Protein AF-A0A1Z8YBT6-F1 (afdb_monomer_lite)

Secondary structure (DSSP, 8-state):
-----------------EE-SS-EEEEEES---EEEEEEEEEEGGGTSEEEEEEEEEEEEEEEEEEEEEESEEEEEEEEEEEE-EEEEEEEEE-STT-EEEEEEEEEEEEEEEE-S-EEEE--SEEEEEEEEEEEEEEEEEEEEETTTEEEEEEEEEEEEEEEEEEEEE-SSSEEEEEEEEEPPEEEEPPGGGSPTT--EEEEEEE---TT-EEEEE---TT-SSSSSS-SHHHHHHHHHTTTS-STT-SS-SSS-SHHHHHHHHHT---

Foldseek 3Di:
DDDDDDPPPPPPPPLAFQAFPDKWKWWKPDWFDWKKKKKWWWFPPQPTWIWIWIWTFTFPTWIWIWHGDGQKIKTPKTKTKTAWTKTKTWTWHDDPVIDTKIKIKHFGIKMKMQPDIDMWGHTQKDKTKDAFTKIKIKTWIWMDIPVPHTDIDIDIDIGTWMWIFIWHDPVLQKIKTAQIATGKGKDKDDPVPDDPRIDTMIMIIHDRCRPMMIMTGSPQQLCPVRPSFLEPVSVVVLVVQAQAADPLPSVPPGGRYDVSVVRSVVRHDD

pLDDT: mean 84.32, std 14.89, range [32.62, 98.06]

Structure (mmCIF, N/CA/C/O backbone):
data_AF-A0A1Z8YBT6-F1
#
_entry.id   AF-A0A1Z8YBT6-F1
#
loop_
_atom_site.group_PDB
_atom_site.id
_atom_site.type_symbol
_atom_site.label_atom_id
_atom_site.label_alt_id
_atom_site.label_comp_id
_atom_site.label_asym_id
_atom_site.label_entity_id
_atom_site.label_seq_id
_atom_site.pdbx_PDB_ins_code
_atom_site.Cartn_x
_atom_site.Cartn_y
_atom_site.Cartn_z
_atom_site.occupancy
_atom_site.B_iso_or_equiv
_atom_site.auth_seq_id
_atom_site.auth_comp_id
_atom_site.auth_asym_id
_atom_site.auth_atom_id
_atom_site.pdbx_PDB_model_num
ATOM 1 N N . MET A 1 1 ? 40.565 49.599 -18.915 1.00 40.44 1 MET A N 1
ATOM 2 C CA . MET A 1 1 ? 39.404 48.762 -19.287 1.00 40.44 1 MET A CA 1
ATOM 3 C C . MET A 1 1 ? 39.923 47.557 -20.049 1.00 40.44 1 MET A C 1
ATOM 5 O O . MET A 1 1 ? 40.251 47.693 -21.217 1.00 40.44 1 MET A O 1
ATOM 9 N N . ILE A 1 2 ? 40.079 46.415 -19.382 1.00 38.06 2 ILE A N 1
ATOM 10 C CA . ILE A 1 2 ? 40.310 45.125 -20.042 1.00 38.06 2 ILE A CA 1
ATOM 11 C C . ILE A 1 2 ? 39.166 44.228 -19.575 1.00 38.06 2 ILE A C 1
ATOM 13 O O . ILE A 1 2 ? 38.931 44.083 -18.379 1.00 38.06 2 ILE A O 1
ATOM 17 N N . SER A 1 3 ? 38.393 43.769 -20.553 1.00 41.62 3 SER A N 1
ATOM 18 C CA . SER A 1 3 ? 37.156 43.007 -20.422 1.00 41.62 3 SER A CA 1
ATOM 19 C C . SER A 1 3 ? 37.445 41.605 -19.880 1.00 41.62 3 SER A C 1
ATOM 21 O O . SER A 1 3 ? 38.206 40.852 -20.482 1.00 41.62 3 SER A O 1
ATOM 23 N N . GLY A 1 4 ? 36.844 41.263 -18.738 1.00 38.25 4 GLY A N 1
ATOM 24 C CA . GLY A 1 4 ? 36.809 39.899 -18.221 1.00 38.25 4 GLY A CA 1
ATOM 25 C C . GLY A 1 4 ? 35.677 39.125 -18.888 1.00 38.25 4 GLY A C 1
ATOM 26 O O . GLY A 1 4 ? 34.506 39.427 -18.670 1.00 38.25 4 GLY A O 1
ATOM 27 N N . ARG A 1 5 ? 36.021 38.130 -19.708 1.00 42.34 5 ARG A N 1
ATOM 28 C CA . ARG A 1 5 ? 35.077 37.109 -20.174 1.00 42.34 5 ARG A CA 1
ATOM 29 C C . ARG A 1 5 ? 34.843 36.120 -19.031 1.00 42.34 5 ARG A C 1
ATOM 31 O O . ARG A 1 5 ? 35.715 35.308 -18.743 1.00 42.34 5 ARG A O 1
ATOM 38 N N . PHE A 1 6 ? 33.678 36.193 -18.394 1.00 40.69 6 PHE A N 1
ATOM 39 C CA . PHE A 1 6 ? 33.174 35.112 -17.549 1.00 40.69 6 PHE A CA 1
ATOM 40 C C . PHE A 1 6 ? 32.748 33.957 -18.460 1.00 40.69 6 PHE A C 1
ATOM 42 O O . PHE A 1 6 ? 31.793 34.076 -19.226 1.00 40.69 6 PHE A O 1
ATOM 49 N N . LEU A 1 7 ? 33.497 32.858 -18.411 1.00 34.97 7 LEU A N 1
ATOM 50 C CA . LEU A 1 7 ? 33.096 31.589 -18.999 1.00 34.97 7 LEU A CA 1
ATOM 51 C C . LEU A 1 7 ? 32.067 30.969 -18.045 1.00 34.97 7 LEU A C 1
ATOM 53 O O . LEU A 1 7 ? 32.427 30.456 -16.989 1.00 34.97 7 LEU A O 1
ATOM 57 N N . LEU A 1 8 ? 30.783 31.088 -18.381 1.00 33.97 8 LEU A N 1
ATOM 58 C CA . LEU A 1 8 ? 29.714 30.386 -17.681 1.00 33.97 8 LEU A CA 1
ATOM 59 C C . LEU A 1 8 ? 29.820 28.905 -18.069 1.00 33.97 8 LEU A C 1
ATOM 61 O O . LEU A 1 8 ? 29.389 28.509 -19.150 1.00 33.97 8 LEU A O 1
ATOM 65 N N . VAL A 1 9 ? 30.460 28.097 -17.226 1.00 38.69 9 VAL A N 1
ATOM 66 C CA . VAL A 1 9 ? 30.391 26.637 -17.340 1.00 38.69 9 VAL A CA 1
ATOM 67 C C . VAL A 1 9 ? 28.987 26.250 -16.889 1.00 38.69 9 VAL A C 1
ATOM 69 O O . VAL A 1 9 ? 28.710 26.183 -15.694 1.00 38.69 9 VAL A O 1
ATOM 72 N N . ALA A 1 10 ? 28.076 26.080 -17.845 1.00 35.81 10 ALA A N 1
ATOM 73 C CA . ALA A 1 10 ? 26.794 25.451 -17.584 1.00 35.81 10 ALA A CA 1
ATOM 74 C C . ALA A 1 10 ? 27.075 23.994 -17.196 1.00 35.81 10 ALA A C 1
ATOM 76 O O . ALA A 1 10 ? 27.432 23.177 -18.043 1.00 35.81 10 ALA A O 1
ATOM 77 N N . PHE A 1 11 ? 26.971 23.687 -15.903 1.00 32.62 11 PHE A N 1
ATOM 78 C CA . PHE A 1 11 ? 26.817 22.314 -15.444 1.00 32.62 11 PHE A CA 1
ATOM 79 C C . PHE A 1 11 ? 25.467 21.835 -15.982 1.00 32.62 11 PHE A C 1
ATOM 81 O O . PHE A 1 11 ? 24.415 22.181 -15.448 1.00 32.62 11 PHE A O 1
ATOM 88 N N . LEU A 1 12 ? 25.492 21.091 -17.087 1.00 35.44 12 LEU A N 1
ATOM 89 C CA . LEU A 1 12 ? 24.387 20.218 -17.450 1.00 35.44 12 LEU A CA 1
ATOM 90 C C . LEU A 1 12 ? 24.373 19.125 -16.381 1.00 35.44 12 LEU A C 1
ATOM 92 O O . LEU A 1 12 ? 25.111 18.149 -16.482 1.00 35.44 12 LEU A O 1
ATOM 96 N N . ALA A 1 13 ? 23.602 19.324 -15.312 1.00 34.62 13 ALA A N 1
ATOM 97 C CA . ALA A 1 13 ? 23.148 18.193 -14.526 1.00 34.62 13 ALA A CA 1
ATOM 98 C C . ALA A 1 13 ? 22.303 17.363 -15.493 1.00 34.62 13 ALA A C 1
ATOM 100 O O . ALA A 1 13 ? 21.212 17.783 -15.875 1.00 34.62 13 ALA A O 1
ATOM 101 N N . SER A 1 14 ? 22.845 16.249 -15.983 1.00 38.41 14 SER A N 1
ATOM 102 C CA . SER A 1 14 ? 22.015 15.239 -16.617 1.00 38.41 14 SER A CA 1
ATOM 103 C C . SER A 1 14 ? 21.032 14.794 -15.544 1.00 38.41 14 SER A C 1
ATOM 105 O O . SER A 1 14 ? 21.415 14.092 -14.609 1.00 38.41 14 SER A O 1
ATOM 107 N N . THR A 1 15 ? 19.790 15.267 -15.609 1.00 42.38 15 THR A N 1
ATOM 108 C CA . THR A 1 15 ? 18.706 14.637 -14.866 1.00 42.38 15 THR A CA 1
ATOM 109 C C . THR A 1 15 ? 18.602 13.245 -15.459 1.00 42.38 15 THR A C 1
ATOM 111 O O . THR A 1 15 ? 18.095 13.098 -16.570 1.00 42.38 15 THR A O 1
ATOM 114 N N . ALA A 1 16 ? 19.200 12.258 -14.794 1.00 52.06 16 ALA A N 1
ATOM 115 C CA . ALA A 1 16 ? 19.029 10.869 -15.170 1.00 52.06 16 ALA A CA 1
ATOM 116 C C . ALA A 1 16 ? 17.517 10.608 -15.188 1.00 52.06 16 ALA A C 1
ATOM 118 O O . ALA A 1 16 ? 16.820 10.832 -14.192 1.00 52.06 16 ALA A O 1
ATOM 119 N N . SER A 1 17 ? 17.011 10.308 -16.379 1.00 53.78 17 SER A N 1
ATOM 120 C CA . SER A 1 17 ? 15.614 9.994 -16.621 1.00 53.78 17 SER A CA 1
ATOM 121 C C . SER A 1 17 ? 15.413 8.510 -16.368 1.00 53.78 17 SER A C 1
ATOM 123 O O . SER A 1 17 ? 16.192 7.718 -16.893 1.00 53.78 17 SER A O 1
ATOM 125 N N . ILE A 1 18 ? 14.369 8.146 -15.634 1.00 56.59 18 ILE A N 1
ATOM 126 C CA . ILE A 1 18 ? 13.983 6.747 -15.465 1.00 56.59 18 ILE A CA 1
ATOM 127 C C . ILE A 1 18 ? 13.018 6.418 -16.596 1.00 56.59 18 ILE A C 1
ATOM 129 O O . ILE A 1 18 ? 11.860 6.830 -16.557 1.00 56.59 18 ILE A O 1
ATOM 133 N N . ALA A 1 19 ? 13.492 5.743 -17.634 1.00 56.75 19 ALA A N 1
ATOM 134 C CA . ALA A 1 19 ? 12.633 5.255 -18.703 1.00 56.75 19 ALA A CA 1
ATOM 135 C C . ALA A 1 19 ? 12.521 3.734 -18.573 1.00 56.75 19 ALA A C 1
ATOM 137 O O . ALA A 1 19 ? 13.493 3.032 -18.831 1.00 56.75 19 ALA A O 1
ATOM 138 N N . GLY A 1 20 ? 11.351 3.256 -18.150 1.00 58.41 20 GLY A N 1
ATOM 139 C CA . GLY A 1 20 ? 10.937 1.862 -18.294 1.00 58.41 20 GLY A CA 1
ATOM 140 C C . GLY A 1 20 ? 9.796 1.824 -19.305 1.00 58.41 20 GLY A C 1
ATOM 141 O O . GLY A 1 20 ? 8.960 2.723 -19.311 1.00 58.41 20 GLY A O 1
ATOM 142 N N . ALA A 1 21 ? 9.781 0.845 -20.207 1.00 53.16 21 ALA A N 1
ATOM 143 C CA . ALA A 1 21 ? 8.683 0.701 -21.167 1.00 53.16 21 ALA A CA 1
ATOM 144 C C . ALA A 1 21 ? 7.450 0.004 -20.557 1.00 53.16 21 ALA A C 1
ATOM 146 O O . ALA A 1 21 ? 6.421 -0.088 -21.221 1.00 53.16 21 ALA A O 1
ATOM 147 N N . GLU A 1 22 ? 7.557 -0.485 -19.315 1.00 72.12 22 GLU A N 1
ATOM 148 C CA . GLU A 1 22 ? 6.569 -1.345 -18.665 1.00 72.12 22 GLU A CA 1
ATOM 149 C C . GLU A 1 22 ? 6.383 -1.023 -17.173 1.00 72.12 22 GLU A C 1
ATOM 151 O O . GLU A 1 22 ? 7.142 -0.260 -16.564 1.00 72.12 22 GLU A O 1
ATOM 156 N N . ASP A 1 23 ? 5.348 -1.636 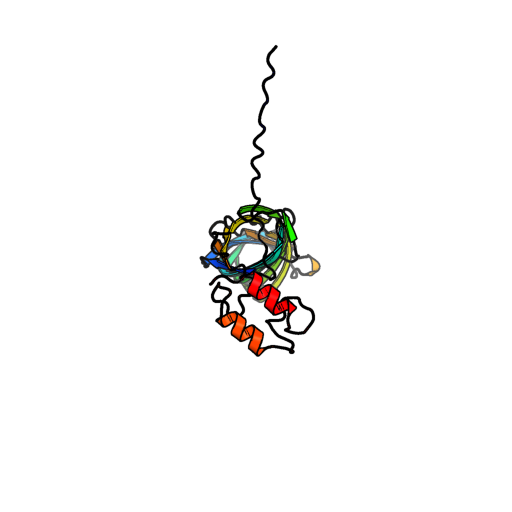-16.595 1.00 85.25 23 ASP A N 1
ATOM 157 C CA . ASP A 1 23 ? 5.047 -1.589 -15.169 1.00 85.25 23 ASP A CA 1
ATOM 158 C C . ASP A 1 23 ? 6.121 -2.313 -14.359 1.00 85.25 23 ASP A C 1
ATOM 160 O O . ASP A 1 23 ? 6.393 -3.498 -14.545 1.00 85.25 23 ASP A O 1
ATOM 164 N N . VAL A 1 24 ? 6.688 -1.601 -13.393 1.00 87.69 24 VAL A N 1
ATOM 165 C CA . VAL A 1 24 ? 7.653 -2.131 -12.440 1.00 87.69 24 VAL A CA 1
ATOM 166 C C . VAL A 1 24 ? 6.920 -2.512 -11.168 1.00 87.69 24 VAL A C 1
ATOM 168 O O . VAL A 1 24 ? 6.400 -1.658 -10.444 1.00 87.69 24 VAL A O 1
ATOM 171 N N . ASN A 1 25 ? 6.907 -3.810 -10.885 1.00 89.81 25 ASN A N 1
ATOM 172 C CA . ASN A 1 25 ? 6.367 -4.349 -9.649 1.00 89.81 25 ASN A CA 1
ATOM 173 C C . ASN A 1 25 ? 7.443 -4.347 -8.556 1.00 89.81 25 ASN A C 1
ATOM 175 O O . ASN A 1 25 ? 8.368 -5.162 -8.588 1.00 89.81 25 ASN A O 1
ATOM 179 N N . LEU A 1 26 ? 7.316 -3.446 -7.588 1.00 91.25 26 LEU A N 1
ATOM 180 C CA . LEU A 1 26 ? 8.240 -3.311 -6.472 1.00 91.25 26 LEU A CA 1
ATOM 181 C C . LEU A 1 26 ? 7.722 -4.098 -5.264 1.00 91.25 26 LEU A C 1
ATOM 183 O O . LEU A 1 26 ? 6.627 -3.846 -4.754 1.00 91.25 26 LEU A O 1
ATOM 187 N N . VAL A 1 27 ? 8.536 -5.025 -4.769 1.00 89.19 27 VAL A N 1
ATOM 188 C CA . VAL A 1 27 ? 8.182 -5.883 -3.635 1.00 89.19 27 VAL A CA 1
ATOM 189 C C . VAL A 1 27 ? 8.765 -5.310 -2.352 1.00 89.19 27 VAL A C 1
ATOM 191 O O . VAL A 1 27 ? 9.933 -4.926 -2.304 1.00 89.19 27 VAL A O 1
ATOM 194 N N . ALA A 1 28 ? 7.950 -5.265 -1.302 1.00 91.50 28 ALA A N 1
ATOM 195 C CA . ALA A 1 28 ? 8.338 -4.680 -0.029 1.00 91.50 28 ALA A CA 1
ATOM 196 C C . ALA A 1 28 ? 9.187 -5.640 0.821 1.00 91.50 28 ALA A C 1
ATOM 198 O O . ALA A 1 28 ? 8.827 -6.802 1.032 1.00 91.50 28 ALA A O 1
ATOM 199 N N . THR A 1 29 ? 10.281 -5.134 1.387 1.00 90.50 29 THR A N 1
ATOM 200 C CA . THR A 1 29 ? 11.082 -5.811 2.409 1.00 90.50 29 THR A CA 1
ATOM 201 C C . THR A 1 29 ? 11.554 -4.814 3.484 1.00 90.50 29 THR A C 1
ATOM 203 O O . THR A 1 29 ? 11.867 -3.670 3.163 1.00 90.50 29 THR A O 1
ATOM 206 N N . PRO A 1 30 ? 11.621 -5.207 4.771 1.00 88.75 30 PRO A N 1
ATOM 207 C CA . PRO A 1 30 ? 11.078 -6.438 5.343 1.00 88.75 30 PRO A CA 1
ATOM 208 C C . PRO A 1 30 ? 9.544 -6.389 5.465 1.00 88.75 30 PRO A C 1
ATOM 210 O O . PRO A 1 30 ? 8.961 -5.333 5.658 1.00 88.75 30 PRO A O 1
ATOM 213 N N . ILE A 1 31 ? 8.886 -7.548 5.435 1.00 83.00 31 ILE A N 1
ATOM 214 C CA . ILE A 1 31 ? 7.490 -7.679 5.894 1.00 83.00 31 ILE A CA 1
ATOM 215 C C . ILE A 1 31 ? 7.442 -7.856 7.428 1.00 83.00 31 ILE A C 1
ATOM 217 O O . ILE A 1 31 ? 8.481 -8.026 8.066 1.00 83.00 31 ILE A O 1
ATOM 221 N N . SER A 1 32 ? 6.248 -7.883 8.030 1.00 87.31 32 SER A N 1
ATOM 222 C CA . SER A 1 32 ? 5.996 -7.917 9.492 1.00 87.31 32 SER A CA 1
ATOM 223 C C . SER A 1 32 ? 6.198 -6.588 10.229 1.00 87.31 32 SER A C 1
ATOM 225 O O . SER A 1 32 ? 6.578 -6.567 11.401 1.00 87.31 32 SER A O 1
ATOM 227 N N . ILE A 1 33 ? 5.927 -5.473 9.556 1.00 90.00 33 ILE A N 1
ATOM 228 C CA . ILE A 1 33 ? 5.910 -4.146 10.180 1.00 90.00 33 ILE A CA 1
ATOM 229 C C . ILE A 1 33 ? 4.551 -3.925 10.855 1.00 90.00 33 ILE A C 1
ATOM 231 O O . ILE A 1 33 ? 3.531 -4.300 10.274 1.00 90.00 33 ILE A O 1
ATOM 235 N N . PRO A 1 34 ? 4.507 -3.364 12.076 1.00 91.25 34 PRO A N 1
ATOM 236 C CA . PRO A 1 34 ? 3.250 -3.049 12.736 1.00 91.25 34 PRO A CA 1
ATOM 237 C C . PRO A 1 34 ? 2.571 -1.840 12.082 1.00 91.25 34 PRO A C 1
ATOM 239 O O . PRO A 1 34 ? 3.168 -0.775 11.960 1.00 91.25 34 PRO A O 1
ATOM 242 N N . VAL A 1 35 ? 1.303 -2.007 11.727 1.00 91.69 35 VAL A N 1
ATOM 243 C CA . VAL A 1 35 ? 0.364 -0.947 11.353 1.00 91.69 35 VAL A CA 1
ATOM 244 C C . VAL A 1 35 ? -0.587 -0.774 12.523 1.00 91.69 35 VAL A C 1
ATOM 246 O O . VAL A 1 35 ? -1.287 -1.719 12.896 1.00 91.69 35 VAL A O 1
ATOM 249 N N . ALA A 1 36 ? -0.572 0.396 13.151 1.00 92.38 36 ALA A N 1
ATOM 25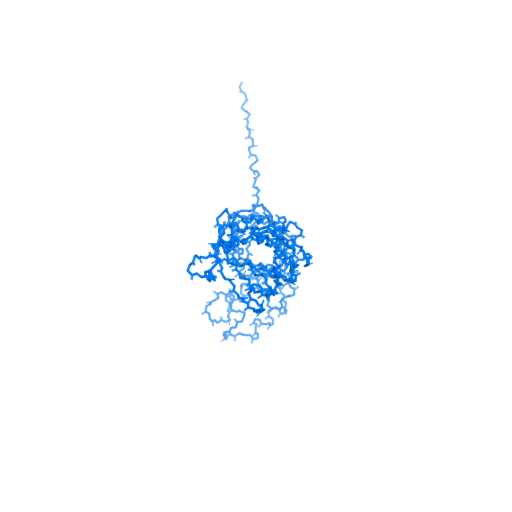0 C CA . ALA A 1 36 ? -1.455 0.673 14.268 1.00 92.38 36 ALA A CA 1
ATOM 251 C C . ALA A 1 36 ? -2.876 0.922 13.752 1.00 92.38 36 ALA A C 1
ATOM 253 O O . ALA A 1 36 ? -3.098 1.636 12.778 1.00 92.38 36 ALA A O 1
ATOM 254 N N . THR A 1 37 ? -3.849 0.299 14.399 1.00 90.88 37 THR A N 1
ATOM 255 C CA . THR A 1 37 ? -5.268 0.427 14.090 1.00 90.88 37 THR A CA 1
ATOM 256 C C . THR A 1 37 ? -5.996 0.734 15.383 1.00 90.88 37 THR A C 1
ATOM 258 O O . THR A 1 37 ? -6.023 -0.089 16.301 1.00 90.88 37 THR A O 1
ATOM 261 N N . GLU A 1 38 ? -6.556 1.931 15.464 1.00 92.62 38 GLU A N 1
ATOM 262 C CA . GLU A 1 38 ? -7.440 2.347 16.545 1.00 92.62 38 GLU A CA 1
ATOM 263 C C . GLU A 1 38 ? -8.887 2.214 16.079 1.00 92.62 38 GLU A C 1
ATOM 265 O O . GLU A 1 38 ? -9.224 2.555 14.945 1.00 92.62 38 GLU A O 1
ATOM 270 N N . MET A 1 39 ? -9.751 1.718 16.959 1.00 91.00 39 MET A N 1
ATOM 271 C CA . MET A 1 39 ? -11.190 1.691 16.732 1.00 91.00 39 MET A CA 1
ATOM 272 C C . MET A 1 39 ? -11.886 2.386 17.891 1.00 91.00 39 MET A C 1
ATOM 274 O O . MET A 1 39 ? -11.742 1.978 19.040 1.00 91.00 39 MET A O 1
ATOM 278 N N . THR A 1 40 ? -12.695 3.389 17.569 1.00 90.62 40 THR A N 1
ATOM 279 C CA . THR A 1 40 ? -13.586 4.070 18.505 1.00 90.62 40 THR A CA 1
ATOM 280 C C . THR A 1 40 ? -15.037 3.738 18.174 1.00 90.62 40 THR A C 1
ATOM 282 O O . THR A 1 40 ? -15.476 3.823 17.027 1.00 90.62 40 THR A O 1
ATOM 285 N N . LEU A 1 41 ? -15.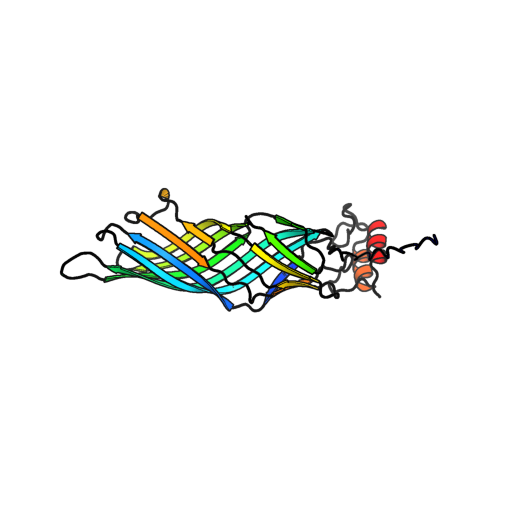809 3.371 19.194 1.00 88.75 41 LEU A N 1
ATOM 286 C CA . LEU A 1 41 ? -17.212 2.992 19.076 1.00 88.75 41 LEU A CA 1
ATOM 287 C C . LEU A 1 41 ? -18.066 3.763 20.088 1.00 88.75 41 LEU A C 1
ATOM 289 O O . LEU A 1 41 ? -17.833 3.681 21.295 1.00 88.75 41 LEU A O 1
ATOM 293 N N . ASP A 1 42 ? -19.082 4.479 19.601 1.00 87.50 42 ASP A N 1
ATOM 294 C CA . ASP A 1 42 ? -20.088 5.143 20.439 1.00 87.50 42 ASP A CA 1
ATOM 295 C C . ASP A 1 42 ? -21.406 4.360 20.457 1.00 87.50 42 ASP A C 1
ATOM 297 O O . ASP A 1 42 ? -22.054 4.157 19.423 1.00 87.50 42 ASP A O 1
ATOM 301 N N . VAL A 1 43 ? -21.829 3.945 21.653 1.00 80.94 43 VAL A N 1
ATOM 302 C CA . VAL A 1 43 ? -23.053 3.164 21.867 1.00 80.94 43 VAL A CA 1
ATOM 303 C C . VAL A 1 43 ? -23.900 3.843 22.953 1.00 80.94 43 VAL A C 1
ATOM 305 O O . VAL A 1 43 ? -23.648 3.690 24.151 1.00 80.94 43 VAL A O 1
ATOM 308 N N . PRO A 1 44 ? -24.951 4.599 22.595 1.00 72.44 44 PRO A N 1
ATOM 309 C CA . PRO A 1 44 ? -25.720 5.386 23.561 1.00 72.44 44 PRO A CA 1
ATOM 310 C C . PRO A 1 44 ? -26.620 4.549 24.475 1.00 72.44 44 PRO A C 1
ATOM 312 O O . PRO A 1 44 ? -27.095 5.068 25.489 1.00 72.44 44 PRO A O 1
ATOM 315 N N . ILE A 1 45 ? -26.866 3.274 24.148 1.00 67.06 45 ILE A N 1
ATOM 316 C CA . ILE A 1 45 ? -27.828 2.413 24.860 1.00 67.06 45 ILE A CA 1
ATOM 317 C C . ILE A 1 45 ? -27.475 2.190 26.343 1.00 67.06 45 ILE A C 1
ATOM 319 O O . ILE A 1 45 ? -28.346 1.791 27.114 1.00 67.06 45 ILE A O 1
ATOM 323 N N . PHE A 1 46 ? -26.246 2.518 26.761 1.00 61.97 46 PHE A N 1
ATOM 324 C CA . PHE A 1 46 ? -25.758 2.399 28.141 1.00 61.97 46 PHE A CA 1
ATOM 325 C C . PHE A 1 46 ? -25.567 3.731 28.885 1.00 61.97 46 PHE A C 1
ATOM 327 O O . PHE A 1 46 ? -24.978 3.754 29.968 1.00 61.97 46 PHE A O 1
ATOM 334 N N . GLY A 1 47 ? -26.096 4.833 28.341 1.00 58.47 47 GLY A N 1
ATOM 335 C CA . GLY A 1 47 ? -25.948 6.173 28.917 1.00 58.47 47 GLY A CA 1
ATOM 336 C C . GLY A 1 47 ? -24.705 6.903 28.408 1.00 58.47 47 GLY A C 1
ATOM 337 O O . GLY A 1 47 ? -23.879 7.311 29.217 1.00 58.47 47 GLY A O 1
ATOM 338 N N . SER A 1 48 ? -24.610 7.054 27.077 1.00 59.66 48 SER A N 1
ATOM 339 C CA . SER A 1 48 ? -23.460 7.605 26.329 1.00 59.66 48 SER A CA 1
ATOM 340 C C . SER A 1 48 ? -22.135 6.949 26.723 1.00 59.66 48 SER A C 1
ATOM 342 O O . SER A 1 48 ? -21.350 7.529 27.474 1.00 59.66 48 SER A O 1
ATOM 344 N N . SER A 1 49 ? -21.907 5.724 26.248 1.00 75.50 49 SER A N 1
ATOM 345 C CA . SER A 1 49 ? -20.634 5.028 26.427 1.00 75.50 49 SER A CA 1
ATOM 346 C C . SER A 1 49 ? -19.871 5.005 25.107 1.00 75.50 49 SER A C 1
ATOM 348 O O . SER A 1 49 ? -20.267 4.301 24.177 1.00 75.50 49 SER A O 1
ATOM 350 N N . THR A 1 50 ? -18.777 5.757 25.059 1.00 87.00 50 THR A N 1
ATOM 351 C CA . THR A 1 50 ? -17.761 5.672 24.009 1.00 87.00 50 THR A CA 1
ATOM 352 C C . THR A 1 50 ? -16.620 4.797 24.517 1.00 87.00 50 THR A C 1
ATOM 354 O O . THR A 1 50 ? -16.144 5.013 25.634 1.00 87.00 50 THR A O 1
ATOM 357 N N . ALA A 1 51 ? -16.195 3.824 23.716 1.00 88.81 51 ALA A N 1
ATOM 358 C CA . ALA A 1 51 ? -15.021 2.996 23.976 1.00 88.81 51 ALA A CA 1
ATOM 359 C C . ALA A 1 51 ? -14.028 3.155 22.822 1.00 88.81 51 ALA A C 1
ATOM 361 O O . ALA A 1 51 ? -14.444 3.233 21.668 1.00 88.81 51 ALA A O 1
ATOM 362 N N . SER A 1 52 ? -12.737 3.201 23.140 1.00 92.06 52 SER A N 1
ATOM 363 C CA . SER A 1 52 ? -11.651 3.156 22.161 1.00 92.06 52 SER A CA 1
ATOM 364 C C . SER A 1 52 ? -10.581 2.187 22.645 1.00 92.06 52 SER A C 1
ATOM 366 O O . SER A 1 52 ? -10.319 2.117 23.850 1.00 92.06 52 SER A O 1
ATOM 368 N N . ASP A 1 53 ? -9.990 1.452 21.712 1.00 94.06 53 ASP A N 1
ATOM 369 C CA . ASP A 1 53 ? -8.784 0.660 21.921 1.00 94.06 53 ASP A CA 1
ATOM 370 C C . ASP A 1 53 ? -7.960 0.616 20.624 1.00 94.06 53 ASP A C 1
ATOM 372 O O . ASP A 1 53 ? -8.477 0.841 19.523 1.00 94.06 53 ASP A O 1
ATOM 376 N N . GLN A 1 54 ? -6.666 0.332 20.762 1.00 94.00 54 GLN A N 1
ATOM 377 C CA . GLN A 1 54 ? -5.709 0.292 19.663 1.00 94.00 54 GLN A CA 1
ATOM 378 C C . GLN A 1 54 ? -4.913 -1.010 19.689 1.00 94.00 54 GLN A C 1
ATOM 380 O O . GLN A 1 54 ? -4.399 -1.440 20.721 1.00 94.00 54 GLN A O 1
ATOM 385 N N . ALA A 1 55 ? -4.734 -1.598 18.511 1.00 94.00 55 ALA A N 1
ATOM 386 C CA . ALA A 1 55 ? -3.876 -2.755 18.309 1.00 94.00 55 ALA A CA 1
ATOM 387 C C . ALA A 1 55 ? -3.024 -2.579 17.054 1.00 94.00 55 ALA A C 1
ATOM 389 O O . ALA A 1 55 ? -3.322 -1.750 16.201 1.00 94.00 55 ALA A O 1
ATOM 390 N N . SER A 1 56 ? -1.960 -3.368 16.920 1.00 92.56 56 SER A N 1
ATOM 391 C CA . SER A 1 56 ? -1.145 -3.368 15.704 1.00 92.56 56 SER A CA 1
ATOM 392 C C . SER A 1 56 ? -1.397 -4.625 14.886 1.00 92.56 56 SER A C 1
ATOM 394 O O . SER A 1 56 ? -1.199 -5.733 15.385 1.00 92.56 56 SER A O 1
ATOM 396 N N . ALA A 1 57 ? -1.800 -4.446 13.631 1.00 91.69 57 ALA A N 1
ATOM 397 C CA . ALA A 1 57 ? -1.792 -5.506 12.633 1.00 91.69 57 ALA A CA 1
ATOM 398 C C . ALA A 1 57 ? -0.382 -5.598 12.038 1.00 91.69 57 ALA A C 1
ATOM 400 O O . ALA A 1 57 ? 0.312 -4.591 11.917 1.00 91.69 57 ALA A O 1
ATOM 401 N N . LEU A 1 58 ? 0.079 -6.790 11.681 1.00 92.56 58 LEU A N 1
ATOM 402 C CA . LEU A 1 58 ? 1.392 -6.970 11.061 1.00 92.56 58 LEU A CA 1
ATOM 403 C C . LEU A 1 58 ? 1.234 -7.059 9.551 1.00 92.56 58 LEU A C 1
ATOM 405 O O . LEU A 1 58 ? 0.453 -7.884 9.080 1.00 92.56 58 LEU A O 1
ATOM 409 N N . VAL A 1 59 ? 2.002 -6.265 8.803 1.00 93.69 59 VAL A N 1
ATOM 410 C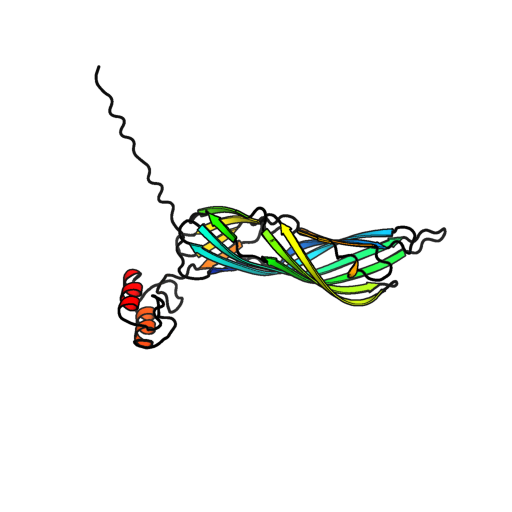 CA . VAL A 1 59 ? 2.044 -6.345 7.336 1.00 93.69 59 VAL A CA 1
ATOM 411 C C . VAL A 1 59 ? 2.463 -7.756 6.918 1.00 93.69 59 VAL A C 1
ATOM 413 O O . VAL A 1 59 ? 3.603 -8.162 7.158 1.00 93.69 59 VAL A O 1
ATOM 416 N N . SER A 1 60 ? 1.549 -8.501 6.301 1.00 93.56 60 SER A N 1
ATOM 417 C CA . SER A 1 60 ? 1.778 -9.850 5.777 1.00 93.56 60 SER A CA 1
ATOM 418 C C . SER A 1 60 ? 2.274 -9.807 4.331 1.00 93.56 60 SER A C 1
ATOM 420 O O . SER A 1 60 ? 3.123 -10.612 3.945 1.00 93.56 60 SER A O 1
ATOM 422 N N . SER A 1 61 ? 1.816 -8.822 3.557 1.00 92.38 61 SER A N 1
ATOM 423 C CA . SER A 1 61 ? 2.293 -8.543 2.203 1.00 92.38 61 SER A CA 1
ATOM 424 C C . SER A 1 61 ? 2.134 -7.069 1.863 1.00 92.38 61 SER A C 1
ATOM 426 O O . SER A 1 61 ? 1.177 -6.434 2.298 1.00 92.38 61 SER A O 1
ATOM 428 N N . SER A 1 62 ? 3.036 -6.541 1.043 1.00 93.62 62 SER A N 1
ATOM 429 C CA . SER A 1 62 ? 2.863 -5.226 0.441 1.00 93.62 62 SER A CA 1
ATOM 430 C C . SER A 1 62 ? 3.489 -5.186 -0.949 1.00 93.62 62 SER A C 1
ATOM 432 O O . SER A 1 62 ? 4.510 -5.841 -1.190 1.00 93.62 62 SER A O 1
ATOM 434 N N . ASN A 1 63 ? 2.865 -4.442 -1.854 1.00 90.75 63 ASN A N 1
ATOM 435 C CA . ASN A 1 63 ? 3.286 -4.299 -3.237 1.00 90.75 63 ASN A CA 1
ATOM 436 C C . ASN A 1 63 ? 3.099 -2.860 -3.718 1.00 90.75 63 ASN A C 1
ATOM 438 O O . ASN A 1 63 ? 2.162 -2.176 -3.309 1.00 90.75 63 ASN A O 1
ATOM 442 N N . PHE A 1 64 ? 3.976 -2.421 -4.613 1.00 93.00 64 PHE A N 1
ATOM 443 C CA . PHE A 1 64 ? 3.906 -1.100 -5.223 1.00 93.00 64 PHE A CA 1
ATOM 444 C C . PHE A 1 64 ? 4.119 -1.244 -6.729 1.00 93.00 64 PHE A C 1
ATOM 446 O O . PHE A 1 64 ? 5.147 -1.765 -7.152 1.00 93.00 64 PHE A O 1
ATOM 453 N N . VAL A 1 65 ? 3.174 -0.782 -7.547 1.00 93.00 65 VAL A N 1
ATOM 454 C CA . VAL A 1 65 ? 3.304 -0.811 -9.011 1.00 93.00 65 VAL A CA 1
ATOM 455 C C . VAL A 1 65 ? 3.502 0.599 -9.532 1.00 93.00 65 VAL A C 1
ATOM 457 O O . VAL A 1 65 ? 2.672 1.487 -9.300 1.00 93.00 65 VAL A O 1
ATOM 460 N N . ILE A 1 66 ? 4.599 0.801 -10.257 1.00 92.75 66 ILE A N 1
ATOM 461 C CA . ILE A 1 66 ? 4.936 2.091 -10.853 1.00 92.75 66 ILE A CA 1
ATOM 462 C C . ILE A 1 66 ? 5.302 1.961 -12.327 1.00 92.75 66 ILE A C 1
ATOM 464 O O . ILE A 1 66 ? 5.824 0.945 -12.759 1.00 92.75 66 ILE A O 1
ATOM 468 N N . GLU A 1 67 ? 5.092 3.026 -13.086 1.00 89.81 67 GLU A N 1
ATOM 469 C CA . GLU A 1 67 ? 5.465 3.146 -14.492 1.00 89.81 67 GLU A CA 1
ATOM 470 C C . GLU A 1 67 ? 6.361 4.388 -14.657 1.00 89.81 67 GLU A C 1
ATOM 472 O O . GLU A 1 67 ? 5.900 5.533 -14.519 1.00 89.81 67 GLU A O 1
ATOM 477 N N . PRO A 1 68 ? 7.670 4.197 -14.875 1.00 87.00 68 PRO A N 1
ATOM 478 C CA . PRO A 1 68 ? 8.609 5.298 -15.051 1.00 87.00 68 PRO A CA 1
ATOM 479 C C . PRO A 1 68 ? 8.531 5.926 -16.446 1.00 87.00 68 PRO A C 1
ATOM 481 O O . PRO A 1 68 ? 8.749 5.280 -17.462 1.00 87.00 68 PRO A O 1
ATOM 484 N N . ASN A 1 69 ? 8.291 7.234 -16.491 1.00 84.19 69 ASN A N 1
ATOM 485 C CA . ASN A 1 69 ? 7.995 8.019 -17.690 1.00 84.19 69 ASN A CA 1
ATOM 486 C C . ASN A 1 69 ? 9.051 9.120 -17.926 1.00 84.19 69 ASN A C 1
ATOM 488 O O . ASN A 1 69 ? 8.746 10.304 -18.105 1.00 84.19 69 ASN A O 1
ATOM 492 N N . GLY A 1 70 ? 10.330 8.756 -17.865 1.00 79.94 70 GLY A N 1
ATOM 493 C CA . GLY A 1 70 ? 11.465 9.653 -18.068 1.00 79.94 70 GLY A CA 1
ATOM 494 C C . GLY A 1 70 ? 11.701 10.598 -16.886 1.00 79.94 70 GLY A C 1
ATOM 495 O O . GLY A 1 70 ? 12.534 10.326 -16.027 1.00 79.94 70 GLY A O 1
ATOM 496 N N . SER A 1 71 ? 11.010 11.742 -16.854 1.00 83.62 71 SER A N 1
ATOM 497 C CA . SER A 1 71 ? 11.121 12.748 -15.774 1.00 83.62 71 SER A CA 1
ATOM 498 C C . SER A 1 71 ? 9.961 12.713 -14.775 1.00 83.62 71 SER A C 1
ATOM 500 O O . SER A 1 71 ? 9.778 13.642 -13.985 1.00 83.62 71 SER A O 1
ATOM 502 N N . SER A 1 72 ? 9.130 11.684 -14.862 1.00 88.56 72 SER A N 1
ATOM 503 C CA . SER A 1 72 ? 7.987 11.459 -13.988 1.00 88.56 72 SER A CA 1
ATOM 504 C C . SER A 1 72 ? 7.818 9.975 -13.736 1.00 88.56 72 SER A C 1
ATOM 506 O O . SER A 1 72 ? 8.284 9.162 -14.527 1.00 88.56 72 SER A O 1
ATOM 508 N N . VAL A 1 73 ? 7.114 9.634 -12.667 1.00 90.81 73 VAL A N 1
ATOM 509 C CA . VAL A 1 73 ? 6.708 8.263 -12.362 1.00 90.81 73 VAL A CA 1
ATOM 510 C C . VAL A 1 73 ? 5.210 8.255 -12.130 1.00 90.81 73 VAL A C 1
ATOM 512 O O . VAL A 1 73 ? 4.671 9.137 -11.454 1.00 90.81 73 VAL A O 1
ATOM 515 N N . THR A 1 74 ? 4.548 7.273 -12.722 1.00 92.88 74 THR A N 1
ATOM 516 C CA . THR A 1 74 ? 3.124 7.019 -12.556 1.00 92.88 74 THR A CA 1
ATOM 517 C C . THR A 1 74 ? 2.949 5.880 -11.563 1.00 92.88 74 THR A C 1
ATOM 519 O O . THR A 1 74 ? 3.331 4.753 -11.839 1.00 92.88 74 THR A O 1
ATOM 522 N N . PHE A 1 75 ? 2.389 6.164 -10.396 1.00 94.50 75 PHE A N 1
ATOM 523 C CA . PHE A 1 75 ? 2.000 5.167 -9.409 1.00 94.50 75 PHE A CA 1
ATOM 524 C C . PHE A 1 75 ? 0.641 4.606 -9.803 1.00 94.50 75 PHE A C 1
ATOM 526 O O . PHE A 1 75 ? -0.343 5.352 -9.858 1.00 94.50 75 PHE A O 1
ATOM 533 N N . LYS A 1 76 ? 0.609 3.315 -10.127 1.00 94.38 76 LYS A N 1
ATOM 534 C CA . LYS A 1 76 ? -0.596 2.613 -10.577 1.00 94.38 76 LYS A CA 1
ATOM 535 C C . LYS A 1 76 ? -1.289 1.876 -9.443 1.00 94.38 76 LYS A C 1
ATOM 537 O O . LYS A 1 76 ? -2.511 1.799 -9.457 1.00 94.38 76 LYS A O 1
ATOM 542 N N . ASP A 1 77 ? -0.515 1.376 -8.486 1.00 95.31 77 ASP A N 1
ATOM 543 C CA . ASP A 1 77 ? -1.027 0.648 -7.332 1.00 95.31 77 ASP A CA 1
ATOM 544 C C . ASP A 1 77 ? -0.065 0.769 -6.142 1.00 95.31 77 ASP A C 1
ATOM 546 O O . ASP A 1 77 ? 1.153 0.859 -6.315 1.00 95.31 77 ASP A O 1
ATOM 550 N N . HIS A 1 78 ? -0.623 0.756 -4.940 1.00 95.81 78 HIS A N 1
ATOM 551 C CA . HIS A 1 78 ? 0.087 0.576 -3.682 1.00 95.81 78 HIS A CA 1
ATOM 552 C C . HIS A 1 78 ? -0.851 -0.172 -2.744 1.00 95.81 78 HIS A C 1
ATOM 554 O O . HIS A 1 78 ? -1.844 0.385 -2.276 1.00 95.81 78 HIS A O 1
ATOM 560 N N . LEU A 1 79 ? -0.520 -1.434 -2.498 1.00 94.94 79 LEU A N 1
ATOM 561 C CA . LEU A 1 79 ? -1.338 -2.378 -1.757 1.00 94.94 79 LEU A CA 1
ATOM 562 C C . LEU A 1 79 ? -0.588 -2.819 -0.509 1.00 94.94 79 LEU A C 1
ATOM 564 O O . LEU A 1 79 ? 0.485 -3.408 -0.616 1.00 94.94 79 LEU A O 1
ATOM 568 N N . ILE A 1 80 ? -1.188 -2.618 0.657 1.00 94.31 80 ILE A N 1
ATOM 569 C CA . ILE A 1 80 ? -0.692 -3.109 1.943 1.00 94.31 80 ILE A CA 1
ATOM 570 C C . ILE A 1 80 ? -1.749 -4.028 2.533 1.00 94.31 80 ILE A C 1
ATOM 572 O O . ILE A 1 80 ? -2.901 -3.630 2.697 1.00 94.31 80 ILE A O 1
ATOM 576 N N . ILE A 1 81 ? -1.343 -5.237 2.907 1.00 94.69 81 ILE A N 1
ATOM 577 C CA . ILE A 1 81 ? -2.180 -6.176 3.649 1.00 94.69 81 ILE A CA 1
ATOM 578 C C . ILE A 1 81 ? -1.529 -6.410 5.004 1.00 94.69 81 ILE A C 1
ATOM 580 O O . ILE A 1 81 ? -0.371 -6.828 5.089 1.00 94.69 81 ILE A O 1
ATOM 584 N N . ALA A 1 82 ? -2.279 -6.137 6.065 1.00 94.75 82 ALA A N 1
ATOM 585 C CA . ALA A 1 82 ? -1.891 -6.388 7.439 1.00 94.75 82 ALA A CA 1
ATOM 586 C C . ALA A 1 82 ? -2.917 -7.281 8.141 1.00 94.75 82 ALA A C 1
ATOM 588 O O . ALA A 1 82 ? -4.109 -7.262 7.842 1.00 94.75 82 ALA A O 1
ATOM 589 N N . GLU A 1 83 ? -2.453 -8.097 9.079 1.00 94.88 83 GLU A N 1
ATOM 590 C CA . GLU A 1 83 ? -3.274 -9.130 9.708 1.00 94.88 83 GLU A CA 1
ATOM 591 C C . GLU A 1 83 ? -2.989 -9.242 11.207 1.00 94.88 83 GLU A C 1
ATOM 593 O O . GLU A 1 83 ? -1.966 -8.771 11.707 1.00 94.88 83 GLU A O 1
ATOM 598 N N . ASN A 1 84 ? -3.863 -9.964 11.910 1.00 90.44 84 ASN A N 1
ATOM 599 C CA . ASN A 1 84 ? -3.655 -10.417 13.287 1.00 90.44 84 ASN A CA 1
ATOM 600 C C . ASN A 1 84 ? -3.605 -9.292 14.338 1.00 90.44 84 ASN A C 1
ATOM 602 O O . ASN A 1 84 ? -2.787 -9.340 15.256 1.00 90.44 84 ASN A O 1
ATOM 606 N N . ALA A 1 85 ? -4.511 -8.316 14.243 1.00 93.12 85 ALA A N 1
ATOM 607 C CA . ALA A 1 85 ? -4.763 -7.352 15.318 1.00 93.12 85 ALA A CA 1
ATOM 608 C C . ALA A 1 85 ? -5.971 -7.765 16.171 1.00 93.12 85 ALA A C 1
ATOM 610 O O . ALA A 1 85 ? -6.961 -8.291 15.658 1.00 93.12 85 ALA A O 1
ATOM 611 N N . GLN A 1 86 ? -5.909 -7.490 17.474 1.00 94.62 86 GLN A N 1
ATOM 612 C CA . GLN A 1 86 ? -7.015 -7.712 18.404 1.00 94.62 86 GLN A CA 1
ATOM 613 C C . GLN A 1 86 ? -7.271 -6.452 19.230 1.00 94.62 86 GLN A C 1
ATOM 615 O O . GLN A 1 86 ? -6.428 -6.068 20.036 1.00 94.62 86 GLN A O 1
ATOM 620 N N . ILE A 1 87 ? -8.446 -5.863 19.037 1.00 94.00 87 ILE A N 1
ATOM 621 C CA . ILE A 1 87 ? -8.953 -4.675 19.726 1.00 94.00 87 ILE A CA 1
ATOM 622 C C . ILE A 1 87 ? -9.979 -5.137 20.765 1.00 94.00 87 ILE A C 1
ATOM 624 O O . ILE A 1 87 ? -10.811 -5.995 20.469 1.00 94.00 87 ILE A O 1
ATOM 628 N N . ASN A 1 88 ? -9.931 -4.586 21.971 1.00 93.25 88 ASN A N 1
ATOM 629 C CA . ASN A 1 88 ? -10.788 -4.963 23.092 1.00 93.25 88 ASN A CA 1
ATOM 630 C C . ASN A 1 88 ? -11.471 -3.695 23.615 1.00 93.25 88 ASN A C 1
ATOM 632 O O . ASN A 1 88 ? -10.854 -2.852 24.264 1.00 93.25 88 ASN A O 1
ATOM 636 N N . LEU A 1 89 ? -12.754 -3.539 23.300 1.00 90.38 89 LEU A N 1
ATOM 637 C CA . LEU A 1 89 ? -13.529 -2.356 23.658 1.00 90.38 89 LEU A CA 1
ATOM 638 C C . LEU A 1 89 ? -14.312 -2.606 24.946 1.00 90.38 89 LEU A C 1
ATOM 640 O O . LEU A 1 89 ? -15.196 -3.465 24.994 1.00 90.38 89 LEU A O 1
ATOM 644 N N . ASP A 1 90 ? -14.016 -1.805 25.967 1.00 87.69 90 ASP A N 1
ATOM 645 C CA . ASP A 1 90 ? -14.657 -1.867 27.277 1.00 87.69 90 ASP A CA 1
ATOM 646 C C . ASP A 1 90 ? -15.731 -0.779 27.424 1.00 87.69 90 ASP A C 1
ATOM 648 O O . ASP A 1 90 ? -15.442 0.421 27.462 1.00 87.69 90 ASP A O 1
ATOM 652 N N . PHE A 1 91 ? -16.990 -1.194 27.569 1.00 83.62 91 PHE A N 1
ATOM 653 C CA . PHE A 1 91 ? -18.123 -0.305 27.811 1.00 83.62 91 PHE A CA 1
ATOM 654 C C . PHE A 1 91 ? -18.516 -0.309 29.286 1.00 83.62 91 PHE A C 1
ATOM 656 O O . PHE A 1 91 ? -18.791 -1.351 29.886 1.00 83.62 91 PHE A O 1
ATOM 663 N N . PHE A 1 92 ? -18.624 0.888 29.860 1.00 78.12 92 PHE A N 1
ATOM 664 C CA . PHE A 1 92 ? -19.134 1.089 31.213 1.00 78.12 92 PHE A CA 1
ATOM 665 C C . PHE A 1 92 ? -20.581 1.564 31.154 1.00 78.12 92 PHE A C 1
ATOM 667 O O . PHE A 1 92 ? -20.857 2.674 30.695 1.00 78.12 92 PHE A O 1
ATOM 674 N N . CYS A 1 93 ? -21.516 0.757 31.654 1.00 71.44 93 CYS A N 1
ATOM 675 C CA . CYS A 1 93 ? -22.915 1.172 31.696 1.00 71.44 93 CYS A CA 1
ATOM 676 C C . CYS A 1 93 ? -23.220 1.947 32.984 1.00 71.44 93 CYS A C 1
ATOM 678 O O . CYS A 1 93 ? -22.907 1.503 34.095 1.00 71.44 93 CYS A O 1
ATOM 680 N N . GLY A 1 94 ? -23.862 3.108 32.846 1.00 64.56 94 GLY A N 1
ATOM 681 C CA . GLY A 1 94 ? -24.205 3.973 33.975 1.00 64.56 94 GLY A CA 1
ATOM 682 C C . GLY A 1 94 ? -25.206 3.325 34.944 1.00 64.56 94 GLY A C 1
ATOM 683 O O . GLY A 1 94 ? -26.343 3.034 34.581 1.00 64.56 94 GLY A O 1
ATOM 684 N N . GLY A 1 95 ? -24.803 3.137 36.206 1.00 63.72 95 GLY A N 1
ATOM 685 C CA . GLY A 1 95 ? -25.642 2.610 37.291 1.00 63.72 95 GLY A CA 1
ATOM 686 C C . GLY A 1 95 ? -24.857 2.360 38.590 1.00 63.72 95 GLY A C 1
ATOM 687 O O . GLY A 1 95 ? -23.632 2.317 38.581 1.00 63.72 95 GLY A O 1
ATOM 688 N N . ILE A 1 96 ? -25.551 2.176 39.726 1.00 57.91 96 ILE A N 1
ATOM 689 C CA . ILE A 1 96 ? -24.939 2.021 41.074 1.00 57.91 96 ILE A CA 1
ATOM 690 C C . ILE A 1 96 ? -24.094 0.735 41.199 1.00 57.91 96 ILE A C 1
ATOM 692 O O . ILE A 1 96 ? -23.222 0.652 42.060 1.00 57.91 96 ILE A O 1
ATOM 696 N N . PHE A 1 97 ? -24.339 -0.262 40.343 1.00 57.47 97 PHE A N 1
ATOM 697 C CA . PHE A 1 97 ? -23.692 -1.576 40.403 1.00 57.47 97 PHE A CA 1
ATOM 698 C C . PHE A 1 97 ? -22.692 -1.857 39.274 1.00 57.47 97 PHE A C 1
ATOM 700 O O . PHE A 1 97 ? -22.165 -2.959 39.272 1.00 57.47 97 PHE A O 1
ATOM 707 N N . GLY A 1 98 ? -22.431 -0.891 38.376 1.00 59.91 98 GLY A N 1
ATOM 708 C CA . GLY A 1 98 ? -21.426 -0.948 37.300 1.00 59.91 98 GLY A CA 1
ATOM 709 C C . GLY A 1 98 ? -21.338 -2.285 36.554 1.00 59.91 98 GLY A C 1
ATOM 710 O O . GLY A 1 98 ? -20.639 -3.187 37.004 1.00 59.91 98 GLY A O 1
ATOM 711 N N . CYS A 1 99 ? -21.991 -2.420 35.398 1.00 70.75 99 CYS A N 1
ATOM 712 C CA . CYS A 1 99 ? -21.664 -3.521 34.488 1.00 70.75 99 CYS A CA 1
ATOM 713 C C . CYS A 1 99 ? -20.568 -3.086 33.509 1.00 70.75 99 CYS A C 1
ATOM 715 O O . CYS A 1 99 ? -20.595 -1.968 32.988 1.00 70.75 99 CYS A O 1
ATOM 717 N N . LEU A 1 100 ? -19.593 -3.979 33.340 1.00 75.88 100 LEU A N 1
ATOM 718 C CA . LEU A 1 100 ? -18.558 -3.923 32.320 1.00 75.88 100 LEU A CA 1
ATOM 719 C C . LEU A 1 100 ? -19.000 -4.863 31.205 1.00 75.88 100 LEU A C 1
ATOM 721 O O . LEU A 1 100 ? -19.164 -6.061 31.448 1.00 75.88 100 LEU A O 1
ATOM 725 N N . GLU A 1 101 ? -19.213 -4.307 30.024 1.00 83.69 101 GLU A N 1
ATOM 726 C CA . GLU A 1 101 ? -19.512 -5.074 28.822 1.00 83.69 101 GLU A CA 1
ATOM 727 C C . GLU A 1 101 ? -18.324 -4.969 27.881 1.00 83.69 101 GLU A C 1
ATOM 729 O O . GLU A 1 101 ? -17.850 -3.869 27.608 1.00 83.69 101 GLU A O 1
ATOM 734 N N . THR A 1 102 ? -17.839 -6.109 27.403 1.00 86.50 102 THR A N 1
ATOM 735 C CA . THR A 1 102 ? -16.664 -6.171 26.536 1.00 86.50 102 THR A CA 1
ATOM 736 C C . THR A 1 102 ? -17.073 -6.545 25.118 1.00 86.50 102 THR A C 1
ATOM 738 O O . THR A 1 102 ? -18.010 -7.329 24.898 1.00 86.50 102 THR A O 1
ATOM 741 N N . LEU A 1 103 ? -16.371 -5.967 24.151 1.00 88.69 103 LEU A N 1
ATOM 742 C CA . LEU A 1 103 ? -16.440 -6.326 22.745 1.00 88.69 103 LEU A CA 1
ATOM 743 C C . LEU A 1 103 ? -15.022 -6.553 22.235 1.00 88.69 103 LEU A C 1
ATOM 745 O O . LEU A 1 103 ? -14.262 -5.607 22.039 1.00 88.69 103 LEU A O 1
ATOM 749 N N . ASP A 1 104 ? -14.702 -7.812 21.985 1.00 91.88 104 ASP A N 1
ATOM 750 C CA . ASP A 1 104 ? -13.444 -8.207 21.375 1.00 91.88 104 ASP A CA 1
ATOM 751 C C . ASP A 1 104 ? -13.623 -8.203 19.857 1.00 91.88 104 ASP A C 1
ATOM 753 O O . ASP A 1 104 ? -14.553 -8.823 19.329 1.00 91.88 104 ASP A O 1
ATOM 757 N N . VAL A 1 105 ? -12.732 -7.515 19.148 1.00 91.31 105 VAL A N 1
ATOM 758 C CA . VAL A 1 105 ? -12.688 -7.432 17.688 1.00 91.31 105 VAL A CA 1
ATOM 759 C C . VAL A 1 105 ? -11.342 -7.962 17.212 1.00 91.31 105 VAL A C 1
ATOM 761 O O . VAL A 1 105 ? -10.290 -7.399 17.502 1.00 91.31 105 VAL A O 1
ATOM 764 N N . THR A 1 106 ? -11.364 -9.053 16.455 1.00 93.31 106 THR A N 1
ATOM 765 C CA . THR A 1 106 ? -10.174 -9.621 15.819 1.00 93.31 106 THR A CA 1
ATOM 766 C C . THR A 1 106 ? -10.157 -9.239 14.348 1.00 93.31 106 THR A C 1
ATOM 768 O O . THR A 1 106 ? -10.957 -9.745 13.557 1.00 93.31 106 THR A O 1
ATOM 771 N N . ILE A 1 107 ? -9.221 -8.377 13.965 1.00 91.75 107 ILE A N 1
ATOM 772 C CA . ILE A 1 107 ? -8.975 -8.015 12.571 1.00 91.75 107 ILE A CA 1
ATOM 773 C C . ILE A 1 107 ? -8.262 -9.192 11.908 1.00 91.75 107 ILE A C 1
ATOM 775 O O . ILE A 1 107 ? -7.108 -9.503 12.208 1.00 91.75 107 ILE A O 1
ATOM 779 N N . SER A 1 108 ? -8.987 -9.870 11.022 1.00 93.31 108 SER A N 1
ATOM 780 C CA . SER A 1 108 ? -8.460 -10.994 10.246 1.00 93.31 108 SER A CA 1
ATOM 781 C C . SER A 1 108 ? -7.635 -10.497 9.062 1.00 93.31 108 SER A C 1
ATOM 783 O O . SER A 1 108 ? -6.618 -11.099 8.745 1.00 93.31 108 SER A O 1
ATOM 785 N N . SER A 1 109 ? -8.059 -9.396 8.438 1.00 94.38 109 SER A N 1
ATOM 786 C CA . SER A 1 109 ? -7.332 -8.729 7.359 1.00 94.38 109 SER A CA 1
ATOM 787 C C . SER A 1 109 ? -7.689 -7.243 7.331 1.00 94.38 109 SER A C 1
ATOM 789 O O . SER A 1 109 ? -8.858 -6.883 7.480 1.00 94.38 109 SER A O 1
ATOM 791 N N . LEU A 1 110 ? -6.669 -6.411 7.163 1.00 93.88 110 LEU A N 1
ATOM 792 C CA . LEU A 1 110 ? -6.714 -4.977 6.921 1.00 93.88 110 LEU A CA 1
ATOM 793 C C . LEU A 1 110 ? -5.998 -4.732 5.592 1.00 93.88 110 LEU A C 1
ATOM 795 O O . LEU A 1 110 ? -4.795 -4.969 5.497 1.00 93.88 110 LEU A O 1
ATOM 799 N N . THR A 1 111 ? -6.729 -4.270 4.586 1.00 95.00 111 THR A N 1
ATOM 800 C CA . THR A 1 111 ? -6.189 -3.931 3.268 1.00 95.00 111 THR A CA 1
ATOM 801 C C . THR A 1 111 ? -6.270 -2.429 3.054 1.00 95.00 111 THR A C 1
ATOM 803 O O . THR A 1 111 ? -7.345 -1.849 3.198 1.00 95.00 111 THR A O 1
ATOM 806 N N . ILE A 1 112 ? -5.140 -1.816 2.708 1.00 94.19 112 ILE A N 1
ATOM 807 C CA . ILE A 1 112 ? -5.016 -0.408 2.323 1.00 94.19 112 ILE A CA 1
ATOM 808 C C . ILE A 1 112 ? -4.539 -0.400 0.871 1.00 94.19 112 ILE A C 1
ATOM 810 O O . ILE A 1 112 ? -3.450 -0.898 0.588 1.00 94.19 112 ILE A O 1
ATOM 814 N N . GLU A 1 113 ? -5.347 0.125 -0.042 1.00 95.75 113 GLU A N 1
ATOM 815 C CA . GLU A 1 113 ? -5.068 0.085 -1.483 1.00 95.75 113 GLU A CA 1
ATOM 816 C C . GLU A 1 113 ? -5.227 1.468 -2.109 1.00 95.75 113 GLU A C 1
ATOM 818 O O . GLU A 1 113 ? -6.222 2.158 -1.876 1.00 95.75 113 GLU A O 1
ATOM 823 N N . LEU A 1 114 ? -4.256 1.884 -2.916 1.00 96.25 114 LEU A N 1
ATOM 824 C CA . LEU A 1 114 ? -4.336 3.131 -3.666 1.00 96.25 114 LEU A CA 1
ATOM 825 C C . LEU A 1 114 ? -5.465 3.047 -4.703 1.00 96.25 114 LEU A C 1
ATOM 827 O O . LEU A 1 114 ? -5.417 2.281 -5.658 1.00 96.25 114 LEU A O 1
ATOM 831 N N . ALA A 1 115 ? -6.485 3.882 -4.546 1.00 95.19 115 ALA A N 1
ATOM 832 C CA . ALA A 1 115 ? -7.718 3.802 -5.327 1.00 95.19 115 ALA A CA 1
ATOM 833 C C . ALA A 1 115 ? -7.647 4.532 -6.680 1.00 95.19 115 ALA A C 1
ATOM 835 O O . ALA A 1 115 ? -8.643 4.618 -7.406 1.00 95.19 115 ALA A O 1
ATOM 836 N N . SER A 1 116 ? -6.524 5.174 -6.999 1.00 95.00 116 SER A N 1
ATOM 837 C CA . SER A 1 116 ? -6.375 6.029 -8.177 1.00 95.00 116 SER A CA 1
ATOM 838 C C . SER A 1 116 ? -4.932 6.079 -8.656 1.00 95.00 116 SER A C 1
ATOM 840 O O . SER A 1 116 ? -3.995 5.887 -7.893 1.00 95.00 116 SER A O 1
ATOM 842 N N . VAL A 1 117 ? -4.756 6.384 -9.939 1.00 95.69 117 VAL A N 1
ATOM 843 C CA . VAL A 1 117 ? -3.435 6.510 -10.556 1.00 95.69 117 VAL A CA 1
ATOM 844 C C . VAL A 1 117 ? -2.922 7.936 -10.386 1.00 95.69 117 VAL A C 1
ATOM 846 O O . VAL A 1 117 ? -3.620 8.897 -10.721 1.00 95.69 117 VAL A O 1
ATOM 849 N N . TYR A 1 118 ? -1.679 8.080 -9.933 1.00 96.31 118 TYR A N 1
ATOM 850 C CA . TYR A 1 118 ? -1.044 9.381 -9.713 1.00 96.31 118 TYR A CA 1
ATOM 851 C C . TYR A 1 118 ? 0.260 9.479 -10.486 1.00 96.31 118 TYR A C 1
ATOM 853 O O . TYR A 1 118 ? 1.066 8.563 -10.465 1.00 96.31 118 TYR A O 1
ATOM 861 N N . THR A 1 119 ? 0.500 10.604 -11.157 1.00 94.38 119 THR A N 1
ATOM 862 C CA . THR A 1 119 ? 1.777 10.861 -11.838 1.00 94.38 119 THR A CA 1
ATOM 863 C C . THR A 1 119 ? 2.479 12.030 -11.177 1.00 94.38 119 THR A C 1
ATOM 865 O O . THR A 1 119 ? 1.919 13.125 -11.106 1.00 94.38 119 THR A O 1
ATOM 868 N N . VAL A 1 120 ? 3.707 11.807 -10.713 1.00 93.69 120 VAL A N 1
ATOM 869 C CA . VAL A 1 120 ? 4.517 12.836 -10.051 1.00 93.69 120 VAL A CA 1
ATOM 870 C C . VAL A 1 120 ? 5.796 13.105 -10.838 1.00 93.69 120 VAL A C 1
ATOM 872 O O . VAL A 1 120 ? 6.367 12.183 -11.426 1.00 93.69 120 VAL A O 1
ATOM 875 N N . PRO A 1 121 ? 6.297 14.348 -10.839 1.00 89.44 121 PRO A N 1
ATOM 876 C CA . PRO A 1 121 ? 7.628 14.635 -11.346 1.00 89.44 121 PRO A CA 1
ATOM 877 C C . PRO A 1 121 ? 8.681 14.113 -10.360 1.00 89.44 121 PRO A C 1
ATOM 879 O O . PRO A 1 121 ? 8.758 14.576 -9.224 1.00 89.44 121 PRO A O 1
ATOM 882 N N . VAL A 1 122 ? 9.513 13.171 -10.797 1.00 84.25 122 VAL A N 1
ATOM 883 C CA . VAL A 1 122 ? 10.647 12.651 -10.023 1.00 84.25 122 VAL A CA 1
ATOM 884 C C . VAL A 1 122 ? 11.708 12.119 -10.990 1.00 84.25 122 VAL A C 1
ATOM 886 O O . VAL A 1 122 ? 11.387 11.525 -12.017 1.00 84.25 122 VAL A O 1
ATOM 889 N N . SER A 1 123 ? 12.978 12.404 -10.704 1.00 75.38 123 SER A N 1
ATOM 890 C CA . SER A 1 123 ? 14.135 11.892 -11.453 1.00 75.38 123 SER A CA 1
ATOM 891 C C . SER A 1 123 ? 14.614 10.543 -10.901 1.00 75.38 123 SER A C 1
ATOM 893 O O . SER A 1 123 ? 14.164 10.131 -9.837 1.00 75.38 123 SER A O 1
ATOM 895 N N . ALA A 1 124 ? 15.599 9.908 -11.555 1.00 68.50 124 ALA A N 1
ATOM 896 C CA . ALA A 1 124 ? 16.222 8.640 -11.124 1.00 68.50 124 ALA A CA 1
ATOM 897 C C . ALA A 1 124 ? 16.718 8.592 -9.679 1.00 68.50 124 ALA A C 1
ATOM 899 O O . ALA A 1 124 ? 16.907 7.529 -9.098 1.00 68.50 124 ALA A O 1
ATOM 900 N N . SER A 1 125 ? 16.896 9.743 -9.049 1.00 82.69 125 SER A N 1
ATOM 901 C CA . SER A 1 125 ? 16.980 9.826 -7.601 1.00 82.69 125 SER A CA 1
ATOM 902 C C . SER A 1 125 ? 16.276 11.096 -7.155 1.00 82.69 125 SER A C 1
ATOM 904 O O . SER A 1 125 ? 16.586 12.179 -7.662 1.00 82.69 125 SER A O 1
ATOM 906 N N . GLY A 1 126 ? 15.315 10.986 -6.244 1.00 89.94 126 GLY A N 1
ATOM 907 C CA . GLY A 1 126 ? 14.556 12.140 -5.778 1.00 89.94 126 GLY A CA 1
ATOM 908 C C . GLY A 1 126 ? 13.459 11.790 -4.784 1.00 89.94 126 GLY A C 1
ATOM 909 O O . GLY A 1 126 ? 12.999 10.655 -4.704 1.00 89.94 126 GLY A O 1
ATOM 910 N N . THR A 1 127 ? 13.033 12.794 -4.025 1.00 94.06 127 THR A N 1
ATOM 911 C CA . THR A 1 127 ? 11.846 12.711 -3.172 1.00 94.06 127 THR A CA 1
ATOM 912 C C . THR A 1 127 ? 10.598 13.044 -3.973 1.00 94.06 127 THR A C 1
ATOM 914 O O . THR A 1 127 ? 10.636 13.913 -4.848 1.00 94.06 127 THR A O 1
ATOM 917 N N . TRP A 1 128 ? 9.483 12.423 -3.623 1.00 94.88 128 TRP A N 1
ATOM 918 C CA . TRP A 1 128 ? 8.187 12.644 -4.249 1.00 94.88 128 TRP A CA 1
ATOM 919 C C . TRP A 1 128 ? 7.082 12.719 -3.193 1.00 94.88 128 TRP A C 1
ATOM 921 O O . TRP A 1 128 ? 7.261 12.280 -2.059 1.00 94.88 128 TRP A O 1
ATOM 931 N N . SER A 1 129 ? 5.945 13.308 -3.561 1.00 96.12 129 SER A N 1
ATOM 932 C CA . SER A 1 129 ? 4.762 13.391 -2.704 1.00 96.12 129 SER A CA 1
ATOM 933 C C . SER A 1 129 ? 3.490 13.473 -3.548 1.00 96.12 129 SER A C 1
ATOM 935 O O . SER A 1 129 ? 3.473 14.113 -4.603 1.00 96.12 129 SER A O 1
ATOM 937 N N . ILE A 1 130 ? 2.441 12.816 -3.063 1.00 96.94 130 ILE A N 1
ATOM 938 C CA . ILE A 1 130 ? 1.061 12.864 -3.528 1.00 96.94 130 ILE A CA 1
ATOM 939 C C . ILE A 1 130 ? 0.235 13.347 -2.325 1.00 96.94 130 ILE A C 1
ATOM 941 O O . ILE A 1 130 ? -0.071 12.539 -1.454 1.00 96.94 130 ILE A O 1
ATOM 945 N N . PRO A 1 131 ? -0.091 14.647 -2.228 1.00 95.88 131 PRO A N 1
ATOM 946 C CA . PRO A 1 131 ? -0.717 15.208 -1.027 1.00 95.88 131 PRO A CA 1
ATOM 947 C C . PRO A 1 131 ? -2.165 14.750 -0.817 1.00 95.88 131 PRO A C 1
ATOM 949 O O . PRO A 1 131 ? -2.625 14.706 0.314 1.00 95.88 131 PRO A O 1
ATOM 952 N N . ASP A 1 132 ? -2.866 14.412 -1.902 1.00 95.31 132 ASP A N 1
ATOM 953 C CA . ASP A 1 132 ? -4.279 14.029 -1.893 1.00 95.31 132 ASP A CA 1
ATOM 954 C C . ASP A 1 132 ? -4.457 12.637 -2.541 1.00 95.31 132 ASP A C 1
ATOM 956 O O . ASP A 1 132 ? -5.153 12.479 -3.555 1.00 95.31 132 ASP A O 1
ATOM 960 N N . ALA A 1 133 ? -3.758 11.627 -2.013 1.00 95.81 133 ALA A N 1
ATOM 961 C CA . ALA A 1 133 ? -3.867 10.250 -2.488 1.00 95.81 133 ALA A CA 1
ATOM 962 C C . ALA A 1 133 ? -5.136 9.594 -1.924 1.00 95.81 133 ALA A C 1
ATOM 964 O O . ALA A 1 133 ? -5.310 9.500 -0.714 1.00 95.81 133 ALA A O 1
ATOM 965 N N . LEU A 1 134 ? -6.031 9.132 -2.797 1.00 95.25 134 LEU A N 1
ATOM 966 C CA . LEU A 1 134 ? -7.233 8.407 -2.405 1.00 95.25 134 LEU A CA 1
ATOM 967 C C . LEU A 1 134 ? -6.866 6.950 -2.134 1.00 95.25 134 LEU A C 1
ATOM 969 O O . LEU A 1 134 ? -6.384 6.259 -3.034 1.00 95.25 134 LEU A O 1
ATOM 973 N N . TYR A 1 135 ? -7.153 6.483 -0.927 1.00 94.38 135 TYR A N 1
ATOM 974 C CA . TYR A 1 135 ? -6.986 5.097 -0.516 1.00 94.38 135 TYR A CA 1
ATOM 975 C C . TYR A 1 135 ? -8.332 4.455 -0.224 1.00 94.38 135 TYR A C 1
ATOM 977 O O . TYR A 1 135 ? -9.222 5.082 0.347 1.00 94.38 135 TYR A O 1
ATOM 985 N N . ASN A 1 136 ? -8.462 3.187 -0.597 1.00 92.75 136 ASN A N 1
ATOM 986 C CA . ASN A 1 136 ? -9.520 2.306 -0.138 1.00 92.75 136 ASN A CA 1
ATOM 987 C C . ASN A 1 136 ? -9.026 1.515 1.070 1.00 92.75 136 ASN A C 1
ATOM 989 O O . ASN A 1 136 ? -7.905 1.007 1.082 1.00 92.75 136 ASN A O 1
ATOM 993 N N . LEU A 1 137 ? -9.902 1.386 2.056 1.00 91.25 137 LEU A N 1
ATOM 994 C CA . LEU A 1 137 ? -9.716 0.568 3.237 1.00 91.25 137 LEU A CA 1
ATOM 995 C C . LEU A 1 137 ? -10.740 -0.563 3.221 1.00 91.25 137 LEU A C 1
ATOM 997 O O . LEU A 1 137 ? -11.944 -0.306 3.163 1.00 91.25 137 LEU A O 1
ATOM 1001 N N . ASP A 1 138 ? -10.269 -1.800 3.308 1.00 91.38 138 ASP A N 1
ATOM 1002 C CA . ASP A 1 138 ? -11.102 -2.988 3.494 1.00 91.38 138 ASP A CA 1
ATOM 1003 C C . ASP A 1 138 ? -10.660 -3.712 4.766 1.00 91.38 138 ASP A C 1
ATOM 1005 O O . ASP A 1 138 ? -9.501 -4.105 4.915 1.00 91.38 138 ASP A O 1
ATOM 1009 N N . ILE A 1 139 ? -11.589 -3.862 5.708 1.00 89.56 139 ILE A N 1
ATOM 1010 C CA . ILE A 1 139 ? -11.346 -4.522 6.987 1.00 89.56 139 ILE A CA 1
ATOM 1011 C C . ILE A 1 139 ? -12.282 -5.709 7.109 1.00 89.56 139 ILE A C 1
ATOM 1013 O O . ILE A 1 139 ? -13.495 -5.548 7.253 1.00 89.56 139 ILE A O 1
ATOM 1017 N N . THR A 1 140 ? -11.701 -6.902 7.164 1.00 91.12 140 THR A N 1
ATOM 1018 C CA . THR A 1 140 ? -12.399 -8.127 7.550 1.00 91.12 140 THR A CA 1
ATOM 1019 C C . THR A 1 140 ? -12.109 -8.439 9.010 1.00 91.12 140 THR A C 1
ATOM 1021 O O . THR A 1 140 ? -10.953 -8.614 9.408 1.00 91.12 140 THR A O 1
ATOM 1024 N N . TYR A 1 141 ? -13.158 -8.558 9.819 1.00 91.50 141 TYR A N 1
ATOM 1025 C CA . TYR A 1 141 ? -13.028 -8.762 11.258 1.00 91.50 141 TYR A CA 1
ATOM 1026 C C . TYR A 1 141 ? -14.038 -9.763 11.812 1.00 91.50 141 TYR A C 1
ATOM 1028 O O . TYR A 1 141 ? -15.136 -9.965 11.287 1.00 91.50 141 TYR A O 1
ATOM 1036 N N . GLN A 1 142 ? -13.650 -10.392 12.914 1.00 92.31 142 GLN A N 1
ATOM 1037 C CA . GLN A 1 142 ? -14.520 -11.190 13.765 1.00 92.31 142 GLN A CA 1
ATOM 1038 C C . GLN A 1 142 ? -14.788 -10.412 15.040 1.00 92.31 142 GLN A C 1
ATOM 1040 O O . GLN A 1 142 ? -13.936 -9.648 15.487 1.00 92.31 142 GLN A O 1
ATOM 1045 N N . TYR A 1 143 ? -15.958 -10.605 15.627 1.00 90.94 143 TYR A N 1
ATOM 1046 C CA . TYR A 1 143 ? -16.296 -9.968 16.888 1.00 90.94 143 TYR A CA 1
ATOM 1047 C C . TYR A 1 143 ? -16.946 -10.958 17.840 1.00 90.94 143 TYR A C 1
ATOM 1049 O O . TYR A 1 143 ? -17.660 -11.871 17.414 1.00 90.94 143 TYR A O 1
ATOM 1057 N N . VAL A 1 144 ? -16.698 -10.761 19.129 1.00 91.12 144 VAL A N 1
ATOM 1058 C CA . VAL A 1 144 ? -17.330 -11.488 20.226 1.00 91.12 144 VAL A CA 1
ATOM 1059 C C . VAL A 1 144 ? -17.610 -10.492 21.340 1.00 91.12 144 VAL A C 1
ATOM 1061 O O . VAL A 1 144 ? -16.713 -9.815 21.823 1.00 91.12 144 VAL A O 1
ATOM 1064 N N . GLY A 1 145 ? -18.857 -10.406 21.773 1.00 86.25 145 GLY A N 1
ATOM 1065 C CA . GLY A 1 145 ? -19.228 -9.585 22.912 1.00 86.25 145 GLY A CA 1
ATOM 1066 C C . GLY A 1 145 ? -20.575 -9.999 23.470 1.00 86.25 145 GLY A C 1
ATOM 1067 O O . GLY A 1 145 ? -21.443 -10.507 22.758 1.00 86.25 145 GLY A O 1
ATOM 1068 N N . ASN A 1 146 ? -20.784 -9.747 24.755 1.00 77.94 146 ASN A N 1
ATOM 1069 C CA . ASN A 1 146 ? -22.059 -10.042 25.416 1.00 77.94 146 ASN A CA 1
ATOM 1070 C C . ASN A 1 146 ? -23.236 -9.276 24.789 1.00 77.94 146 ASN A C 1
ATOM 1072 O O . ASN A 1 146 ? -24.378 -9.730 24.838 1.00 77.94 146 ASN A O 1
ATOM 1076 N N . LEU A 1 147 ? -22.942 -8.119 24.190 1.00 68.69 147 LEU A N 1
ATOM 1077 C CA . LEU A 1 147 ? -23.920 -7.200 23.614 1.00 68.69 147 LEU A CA 1
ATOM 1078 C C . LEU A 1 147 ? -24.414 -7.622 22.234 1.00 68.69 147 LEU A C 1
ATOM 1080 O O . LEU A 1 147 ? -25.595 -7.493 21.923 1.00 68.69 147 LEU A O 1
ATOM 1084 N N . VAL A 1 148 ? -23.492 -8.102 21.404 1.00 75.19 148 VAL A N 1
ATOM 1085 C CA . VAL A 1 148 ? -23.719 -8.355 19.974 1.00 75.19 148 VAL A CA 1
ATOM 1086 C C . VAL A 1 148 ? -23.628 -9.840 19.621 1.00 75.19 148 VAL A C 1
ATOM 1088 O O . VAL A 1 148 ? -23.877 -10.220 18.479 1.00 75.19 148 VAL A O 1
ATOM 1091 N N . GLY A 1 149 ? -23.308 -10.698 20.594 1.00 84.25 149 GLY A N 1
ATOM 1092 C CA . GLY A 1 149 ? -23.010 -12.104 20.358 1.00 84.25 149 GLY A CA 1
ATOM 1093 C C . GLY A 1 149 ? -21.658 -12.263 19.672 1.00 84.25 149 GLY A C 1
ATOM 1094 O O . GLY A 1 149 ? -20.712 -11.538 19.969 1.00 84.25 149 GLY A O 1
ATOM 1095 N N . SER A 1 150 ? -21.557 -13.219 18.755 1.00 90.38 150 SER A N 1
ATOM 1096 C CA . SER A 1 150 ? -20.356 -13.417 17.952 1.00 90.38 150 SER A CA 1
ATOM 1097 C C . SER A 1 150 ? -20.670 -13.519 16.468 1.00 90.38 150 SER A C 1
ATOM 1099 O O . SER A 1 150 ? -21.740 -13.993 16.076 1.00 90.38 150 SER A O 1
ATOM 1101 N N . GLY A 1 151 ? -19.728 -13.082 15.636 1.00 88.94 151 GLY A N 1
ATOM 1102 C CA . GLY A 1 151 ? -19.890 -13.092 14.189 1.00 88.94 151 GLY A CA 1
ATOM 1103 C C . GLY A 1 151 ? -18.644 -12.644 13.438 1.00 88.94 151 GLY A C 1
ATOM 1104 O O . GLY A 1 151 ? -17.563 -12.482 14.003 1.00 88.94 151 GLY A O 1
ATOM 1105 N N . SER A 1 152 ? -18.811 -12.455 12.134 1.00 90.38 152 SER A N 1
ATOM 1106 C CA . SER A 1 152 ? -17.793 -11.908 11.240 1.00 90.38 152 SER A CA 1
ATOM 1107 C C . SER A 1 152 ? -18.442 -10.882 10.326 1.00 90.38 152 SER A C 1
ATOM 1109 O O . SER A 1 152 ? -19.621 -11.010 9.990 1.00 90.38 152 SER A O 1
ATOM 1111 N N . SER A 1 153 ? -17.687 -9.860 9.954 1.00 87.50 153 SER A N 1
ATOM 1112 C CA . SER A 1 153 ? -18.146 -8.795 9.073 1.00 87.50 153 SER A CA 1
ATOM 1113 C C . SER A 1 153 ? -16.983 -8.258 8.248 1.00 87.50 153 SER A C 1
ATOM 1115 O O . SER A 1 153 ? -15.817 -8.558 8.511 1.00 87.50 153 SER A O 1
ATOM 1117 N N . GLN A 1 154 ? -17.334 -7.464 7.247 1.00 87.69 154 GLN A N 1
ATOM 1118 C CA . GLN A 1 154 ? -16.410 -6.733 6.405 1.00 87.69 154 GLN A CA 1
ATOM 1119 C C . GLN A 1 154 ? -16.919 -5.301 6.261 1.00 87.69 154 GLN A C 1
ATOM 1121 O O . GLN A 1 154 ? -18.128 -5.090 6.125 1.00 87.69 154 GLN A O 1
ATOM 1126 N N . THR A 1 155 ? -16.009 -4.337 6.300 1.00 83.19 155 THR A N 1
ATOM 1127 C CA . THR A 1 155 ? -16.311 -2.920 6.092 1.00 83.19 155 THR A CA 1
ATOM 1128 C C . THR A 1 155 ? -15.374 -2.363 5.040 1.00 83.19 155 THR A C 1
ATOM 1130 O O . THR A 1 155 ? -14.181 -2.644 5.064 1.00 83.19 155 THR A O 1
ATOM 1133 N N . PHE A 1 156 ? -15.936 -1.531 4.166 1.00 85.62 156 PHE A N 1
ATOM 1134 C CA . PHE A 1 156 ? -15.215 -0.813 3.128 1.00 85.62 156 PHE A CA 1
ATOM 1135 C C . PHE A 1 156 ? -15.368 0.683 3.341 1.00 85.62 156 PHE A C 1
ATOM 1137 O O . PHE A 1 156 ? -16.464 1.159 3.655 1.00 85.62 156 PHE A O 1
ATOM 1144 N N . ALA A 1 157 ? -14.293 1.417 3.112 1.00 85.00 157 ALA A N 1
ATOM 1145 C CA . ALA A 1 157 ? -14.304 2.866 3.100 1.00 85.00 157 ALA A CA 1
ATOM 1146 C C . ALA A 1 157 ? -13.211 3.407 2.188 1.00 85.00 157 ALA A C 1
ATOM 1148 O O . ALA A 1 157 ? -12.361 2.659 1.709 1.00 85.00 157 ALA A O 1
ATOM 1149 N N . SER A 1 158 ? -13.238 4.714 1.971 1.00 89.50 158 SER A N 1
ATOM 1150 C CA . SER A 1 158 ? -12.178 5.415 1.267 1.00 89.50 158 SER A CA 1
ATOM 1151 C C . SER A 1 158 ? -11.886 6.723 1.981 1.00 89.50 158 SER A C 1
ATOM 1153 O O . SER A 1 158 ? -12.816 7.367 2.471 1.00 89.50 158 SER A O 1
ATOM 1155 N N . ASP A 1 159 ? -10.622 7.117 1.993 1.00 91.56 159 ASP A N 1
ATOM 1156 C CA . ASP A 1 159 ? -10.175 8.387 2.555 1.00 91.56 159 ASP A CA 1
ATOM 1157 C C . ASP A 1 159 ? -9.002 8.952 1.747 1.00 91.56 159 ASP A C 1
ATOM 1159 O O . ASP A 1 159 ? -8.380 8.248 0.943 1.00 91.56 159 ASP A O 1
ATOM 1163 N N . VAL A 1 160 ? -8.742 10.244 1.910 1.00 93.12 160 VAL A N 1
ATOM 1164 C CA . VAL A 1 160 ? -7.645 10.951 1.252 1.00 93.12 160 VAL A CA 1
ATOM 1165 C C . VAL A 1 160 ? -6.520 11.167 2.256 1.00 93.12 160 VAL A C 1
ATOM 1167 O O . VAL A 1 160 ? -6.710 11.851 3.255 1.00 93.12 160 VAL A O 1
ATOM 1170 N N . ALA A 1 161 ? -5.337 10.645 1.944 1.00 93.50 161 ALA A N 1
ATOM 1171 C CA . ALA A 1 161 ? -4.132 10.785 2.755 1.00 93.50 161 ALA A CA 1
ATOM 1172 C C . ALA A 1 161 ? -2.953 11.277 1.905 1.00 93.50 161 ALA A C 1
ATOM 1174 O O . ALA A 1 161 ? -2.895 11.050 0.693 1.00 93.50 161 ALA A O 1
ATOM 1175 N N . SER A 1 162 ? -1.984 11.938 2.535 1.00 95.00 162 SER A N 1
ATOM 1176 C CA . SER A 1 162 ? -0.718 12.251 1.873 1.00 95.00 162 SER A CA 1
ATOM 1177 C C . SER A 1 162 ? 0.157 11.002 1.819 1.00 95.00 162 SER A C 1
ATOM 1179 O O . SER A 1 162 ? 0.344 10.320 2.822 1.00 95.00 162 SER A O 1
ATOM 1181 N N . LEU A 1 163 ? 0.736 10.728 0.652 1.00 95.81 163 LEU A N 1
ATOM 1182 C CA . LEU A 1 163 ? 1.761 9.705 0.461 1.00 95.81 163 LEU A CA 1
ATOM 1183 C C . LEU A 1 163 ? 3.051 10.372 -0.009 1.00 95.81 163 LEU A C 1
ATOM 1185 O O . LEU A 1 163 ? 3.040 11.142 -0.970 1.00 95.81 163 LEU A O 1
ATOM 1189 N N . SER A 1 164 ? 4.183 10.066 0.610 1.00 95.62 164 SER A N 1
ATOM 1190 C CA . SER A 1 164 ? 5.481 10.576 0.169 1.00 95.62 164 SER A CA 1
ATOM 1191 C C . SER A 1 164 ? 6.596 9.564 0.362 1.00 95.62 164 SER A C 1
ATOM 1193 O O . SER A 1 164 ? 6.458 8.610 1.120 1.00 95.62 164 SER A O 1
ATOM 1195 N N . GLY A 1 165 ? 7.708 9.759 -0.339 1.00 95.75 165 GLY A N 1
ATOM 1196 C CA . GLY A 1 165 ? 8.865 8.888 -0.203 1.00 95.75 165 GLY A CA 1
ATOM 1197 C C . GLY A 1 165 ? 10.052 9.332 -1.041 1.00 95.75 165 GLY A C 1
ATOM 1198 O O . GLY A 1 165 ? 10.059 10.403 -1.655 1.00 95.75 165 GLY A O 1
ATOM 1199 N N . THR A 1 166 ? 11.067 8.478 -1.076 1.00 94.81 166 THR A N 1
ATOM 1200 C CA . THR A 1 166 ? 12.267 8.645 -1.896 1.00 94.81 166 THR A CA 1
ATOM 1201 C C . THR A 1 166 ? 12.334 7.531 -2.923 1.00 94.81 166 THR A C 1
ATOM 1203 O O . THR A 1 166 ? 12.253 6.360 -2.567 1.00 94.81 166 THR A O 1
ATOM 1206 N N . LEU A 1 167 ? 12.539 7.898 -4.183 1.00 93.56 167 LEU A N 1
ATOM 1207 C CA . LEU A 1 167 ? 12.862 6.985 -5.271 1.00 93.56 167 LEU A CA 1
ATOM 1208 C C . LEU A 1 167 ? 14.363 7.049 -5.561 1.00 93.56 167 LEU A C 1
ATOM 1210 O O . LEU A 1 167 ? 14.938 8.140 -5.609 1.00 93.56 167 LEU A O 1
ATOM 1214 N N . THR A 1 168 ? 14.999 5.897 -5.743 1.00 91.88 168 THR A N 1
ATOM 1215 C CA . THR A 1 168 ? 16.404 5.770 -6.155 1.00 91.88 168 THR A CA 1
ATOM 1216 C C . THR A 1 168 ? 16.549 4.648 -7.174 1.00 91.88 168 THR A C 1
ATOM 1218 O O . THR A 1 168 ? 16.037 3.558 -6.960 1.00 91.88 168 THR A O 1
ATOM 1221 N N . GLU A 1 169 ? 17.272 4.901 -8.256 1.00 87.62 169 GLU A N 1
ATOM 1222 C CA . GLU A 1 169 ? 17.799 3.890 -9.167 1.00 87.62 169 GLU A CA 1
ATOM 1223 C C . GLU A 1 169 ? 19.259 3.604 -8.789 1.00 87.62 169 GLU A C 1
ATOM 1225 O O . GLU A 1 169 ?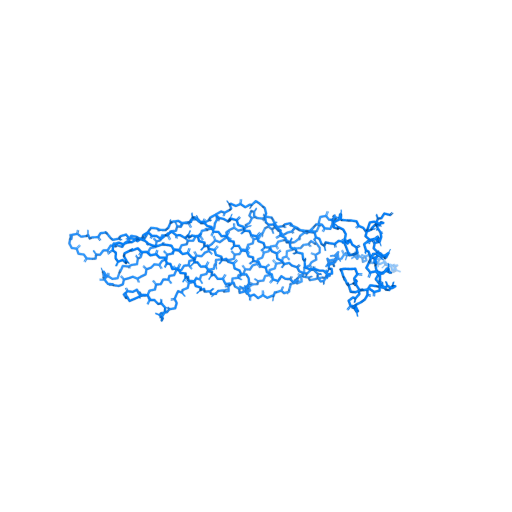 20.076 4.526 -8.710 1.00 87.62 169 GLU A O 1
ATOM 1230 N N . ASP A 1 170 ? 19.608 2.344 -8.532 1.00 79.06 170 ASP A N 1
ATOM 1231 C CA . ASP A 1 170 ? 20.934 1.969 -8.011 1.00 79.06 170 ASP A CA 1
ATOM 1232 C C . ASP A 1 170 ? 22.043 1.875 -9.083 1.00 79.06 170 ASP A C 1
ATOM 1234 O O . ASP A 1 170 ? 23.190 1.532 -8.783 1.00 79.06 170 ASP A O 1
ATOM 1238 N N . GLY A 1 171 ? 21.718 2.212 -10.335 1.00 68.12 171 GLY A N 1
ATOM 1239 C CA . GLY A 1 171 ? 22.620 2.141 -11.486 1.00 68.12 171 GLY A CA 1
ATOM 1240 C C . GLY A 1 171 ? 22.756 0.747 -12.110 1.00 68.12 171 GLY A C 1
ATOM 1241 O O . GLY A 1 171 ? 23.463 0.610 -13.109 1.00 68.12 171 GLY A O 1
ATOM 1242 N N . SER A 1 172 ? 22.080 -0.264 -11.557 1.00 66.31 172 SER A N 1
ATOM 1243 C CA . SER A 1 172 ? 21.921 -1.611 -12.125 1.00 66.31 172 SER A CA 1
ATOM 1244 C C . SER A 1 172 ? 20.501 -1.864 -12.644 1.00 66.31 172 SER A C 1
ATOM 1246 O O . SER A 1 172 ? 20.070 -3.007 -12.745 1.00 66.31 172 SER A O 1
ATOM 1248 N N . SER A 1 173 ? 19.766 -0.791 -12.958 1.00 76.12 173 SER A N 1
ATOM 1249 C CA . SER A 1 173 ? 18.351 -0.829 -13.351 1.00 76.12 173 SER A CA 1
ATOM 1250 C C . SER A 1 173 ? 17.403 -1.342 -12.258 1.00 76.12 173 SER A C 1
ATOM 1252 O O . SER A 1 173 ? 16.248 -1.645 -12.545 1.00 76.12 173 SER A O 1
ATOM 1254 N N . THR A 1 174 ? 17.840 -1.374 -10.995 1.00 84.69 174 THR A N 1
ATOM 1255 C CA . THR A 1 174 ? 16.953 -1.620 -9.851 1.00 84.69 174 THR A CA 1
ATOM 1256 C C . THR A 1 174 ? 16.406 -0.298 -9.333 1.00 84.69 174 THR A C 1
ATOM 1258 O O . THR A 1 174 ? 17.163 0.626 -9.020 1.00 84.69 174 THR A O 1
ATOM 1261 N N . LEU A 1 175 ? 15.085 -0.216 -9.215 1.00 90.25 175 LEU A N 1
ATOM 1262 C CA . LEU A 1 175 ? 14.384 0.864 -8.543 1.00 90.25 175 LEU A CA 1
ATOM 1263 C C . LEU A 1 175 ? 14.105 0.510 -7.096 1.00 90.25 175 LEU A C 1
ATOM 1265 O O . LEU A 1 175 ? 13.700 -0.603 -6.769 1.00 90.25 175 LEU A O 1
ATOM 1269 N N . ILE A 1 176 ? 14.283 1.513 -6.249 1.00 92.56 176 ILE A N 1
ATOM 1270 C CA . ILE A 1 176 ? 14.113 1.428 -4.811 1.00 92.56 176 ILE A CA 1
ATOM 1271 C C . ILE A 1 176 ? 13.210 2.578 -4.369 1.00 92.56 176 ILE A C 1
ATOM 1273 O O . ILE A 1 176 ? 13.562 3.748 -4.547 1.00 92.56 176 ILE A O 1
ATOM 1277 N N . ILE A 1 177 ? 12.072 2.259 -3.753 1.00 94.81 177 ILE A N 1
ATOM 1278 C CA . ILE A 1 177 ? 11.275 3.215 -2.978 1.00 94.81 177 ILE A CA 1
ATOM 1279 C C . ILE A 1 177 ? 11.557 2.994 -1.493 1.00 94.81 177 ILE A C 1
ATOM 1281 O O . ILE A 1 177 ? 11.485 1.877 -0.988 1.00 94.81 177 ILE A O 1
ATOM 1285 N N . SER A 1 178 ? 11.882 4.069 -0.783 1.00 95.25 178 SER A N 1
ATOM 1286 C CA . SER A 1 178 ? 12.222 4.042 0.643 1.00 95.25 178 SER A CA 1
ATOM 1287 C C . SER A 1 178 ? 11.754 5.309 1.351 1.00 95.25 178 SER A C 1
ATOM 1289 O O . SER A 1 178 ? 11.377 6.285 0.700 1.00 95.25 178 SER A O 1
ATOM 1291 N N . ASN A 1 179 ? 11.839 5.316 2.687 1.00 93.94 179 ASN A N 1
ATOM 1292 C CA . ASN A 1 179 ? 11.365 6.419 3.532 1.00 93.94 179 ASN A CA 1
ATOM 1293 C C . ASN A 1 179 ? 9.902 6.765 3.228 1.00 93.94 179 ASN A C 1
ATOM 1295 O O . ASN A 1 179 ? 9.558 7.937 3.103 1.00 93.94 179 ASN A O 1
ATOM 1299 N N . LEU A 1 180 ? 9.085 5.729 3.024 1.00 94.25 180 LEU A N 1
ATOM 1300 C CA . LEU A 1 180 ? 7.682 5.899 2.702 1.00 94.25 180 LEU A CA 1
ATOM 1301 C C . LEU A 1 180 ? 6.948 6.437 3.932 1.00 94.25 180 LEU A C 1
ATOM 1303 O O . LEU A 1 180 ? 7.081 5.889 5.027 1.00 94.25 180 LEU A O 1
ATOM 1307 N N . ASP A 1 181 ? 6.188 7.499 3.725 1.00 93.31 181 ASP A N 1
ATOM 1308 C CA . ASP A 1 181 ? 5.374 8.161 4.734 1.00 93.31 181 ASP A CA 1
ATOM 1309 C C . ASP A 1 181 ? 3.951 8.250 4.192 1.00 93.31 181 ASP A C 1
ATOM 1311 O O . ASP A 1 181 ? 3.725 8.814 3.115 1.00 93.31 181 ASP A O 1
ATOM 1315 N N . LEU A 1 182 ? 3.025 7.611 4.898 1.00 93.44 182 LEU A N 1
ATOM 1316 C CA . LEU A 1 182 ? 1.599 7.626 4.611 1.00 93.44 182 LEU A CA 1
ATOM 1317 C C . LEU A 1 182 ? 0.927 8.258 5.824 1.00 93.44 182 LEU A C 1
ATOM 1319 O O . LEU A 1 182 ? 1.026 7.715 6.923 1.00 93.44 182 LEU A O 1
ATOM 1323 N N . ASP A 1 183 ? 0.273 9.398 5.612 1.00 93.50 183 ASP A N 1
ATOM 1324 C CA . ASP A 1 183 ? -0.519 10.038 6.659 1.00 93.50 183 ASP A CA 1
ATOM 1325 C C . ASP A 1 183 ? -1.626 9.090 7.147 1.00 93.50 183 ASP A C 1
ATOM 1327 O O . ASP A 1 183 ? -2.055 8.180 6.432 1.00 93.50 183 ASP A O 1
ATOM 1331 N N . GLU A 1 184 ? -2.092 9.318 8.377 1.00 91.19 184 GLU A N 1
ATOM 1332 C CA . GLU A 1 184 ? -3.184 8.548 8.973 1.00 91.19 184 GLU A CA 1
ATOM 1333 C C . GLU A 1 184 ? -4.397 8.500 8.035 1.00 91.19 184 GLU A C 1
ATOM 1335 O O . GLU A 1 184 ? -4.844 9.523 7.515 1.00 91.19 184 GLU A O 1
ATOM 1340 N N . VAL A 1 185 ? -4.929 7.294 7.851 1.00 88.19 185 VAL A N 1
ATOM 1341 C CA . VAL A 1 185 ? -6.164 7.051 7.105 1.00 88.19 185 VAL A CA 1
ATOM 1342 C C . VAL A 1 185 ? -7.294 6.939 8.124 1.00 88.19 185 VAL A C 1
ATOM 1344 O O . VAL A 1 185 ? -7.274 6.046 8.980 1.00 88.19 185 VAL A O 1
ATOM 1347 N N . GLU A 1 186 ? -8.279 7.831 8.045 1.00 85.62 186 GLU A N 1
ATOM 1348 C CA . GLU A 1 186 ? -9.411 7.879 8.971 1.00 85.62 186 GLU A CA 1
ATOM 1349 C C . GLU A 1 186 ? -10.698 7.437 8.268 1.00 85.62 186 GLU A C 1
ATOM 1351 O O . GLU A 1 186 ? -11.091 7.930 7.213 1.00 85.62 186 GLU A O 1
ATOM 1356 N N . VAL A 1 187 ? -11.406 6.495 8.882 1.00 81.00 187 VAL A N 1
ATOM 1357 C CA . VAL A 1 187 ? -12.642 5.940 8.345 1.00 81.00 187 VAL A CA 1
ATOM 1358 C C . VAL A 1 187 ? -13.761 6.059 9.360 1.00 81.00 187 VAL A C 1
ATOM 1360 O O . VAL A 1 187 ? -13.739 5.441 10.422 1.00 81.00 187 VAL A O 1
ATOM 1363 N N . ALA A 1 188 ? -14.813 6.775 8.972 1.00 80.75 188 ALA A N 1
ATOM 1364 C CA . ALA A 1 188 ? -16.086 6.767 9.673 1.00 80.75 188 ALA A CA 1
ATOM 1365 C C . ALA A 1 188 ? -17.093 5.882 8.928 1.00 80.75 188 ALA A C 1
ATOM 1367 O O . ALA A 1 188 ? -17.387 6.093 7.748 1.00 80.75 188 ALA A O 1
ATOM 1368 N N . VAL A 1 189 ? -17.668 4.901 9.625 1.00 75.06 189 VAL A N 1
ATOM 1369 C CA . VAL A 1 189 ? -18.733 4.064 9.056 1.00 75.06 189 VAL A CA 1
ATOM 1370 C C . VAL A 1 189 ? -19.994 4.908 8.878 1.00 75.06 189 VAL A C 1
ATOM 1372 O O . VAL A 1 189 ? -20.450 5.579 9.805 1.00 75.06 189 VAL A O 1
ATOM 1375 N N . THR A 1 190 ? -20.578 4.875 7.677 1.00 76.00 190 THR A N 1
ATOM 1376 C CA . THR A 1 190 ? -21.737 5.720 7.363 1.00 76.00 190 THR A CA 1
ATOM 1377 C C . THR A 1 190 ? -22.943 5.383 8.250 1.00 76.00 190 THR A C 1
ATOM 1379 O O . THR A 1 190 ? -23.185 4.198 8.507 1.00 76.00 190 THR A O 1
ATOM 1382 N N . PRO A 1 191 ? -23.752 6.377 8.674 1.00 76.75 191 PRO A N 1
ATOM 1383 C CA . PRO A 1 191 ? -24.876 6.146 9.583 1.00 76.75 191 PRO A CA 1
ATOM 1384 C C . PRO A 1 191 ? -25.871 5.080 9.109 1.00 76.75 191 PRO A C 1
ATOM 1386 O O . PRO A 1 191 ? -26.365 4.301 9.918 1.00 76.75 191 PRO A O 1
ATOM 1389 N N . ASP A 1 192 ? -26.123 4.999 7.800 1.00 78.69 192 ASP A N 1
ATOM 1390 C CA . ASP A 1 192 ? -27.060 4.028 7.215 1.00 78.69 192 ASP A CA 1
ATOM 1391 C C . ASP A 1 192 ? -26.547 2.577 7.283 1.00 78.69 192 ASP A C 1
ATOM 1393 O O . ASP A 1 192 ? -27.335 1.634 7.212 1.00 78.69 192 ASP A O 1
ATOM 1397 N N . SER A 1 193 ? -25.232 2.393 7.436 1.00 72.50 193 SER A N 1
ATOM 1398 C CA . SER A 1 193 ? -24.581 1.088 7.611 1.00 72.50 193 SER A CA 1
ATOM 1399 C C . SER A 1 193 ? -24.353 0.704 9.077 1.00 72.50 193 SER A C 1
ATOM 1401 O O . SER A 1 193 ? -23.857 -0.391 9.349 1.00 72.50 193 SER A O 1
ATOM 1403 N N . LEU A 1 194 ? -24.710 1.572 10.031 1.00 70.94 194 LEU A N 1
ATOM 1404 C CA . LEU A 1 194 ? -24.501 1.294 11.448 1.00 70.94 194 LEU A CA 1
ATOM 1405 C C . LEU A 1 194 ? -25.519 0.275 11.988 1.00 70.94 194 LEU A C 1
ATOM 1407 O O . LEU A 1 194 ? -26.716 0.351 11.686 1.00 70.94 194 LEU A O 1
ATOM 1411 N N . PRO A 1 195 ? -25.083 -0.660 12.851 1.00 73.75 195 PRO A N 1
ATOM 1412 C CA . PRO A 1 195 ? -25.995 -1.516 13.595 1.00 73.75 195 PRO A CA 1
ATOM 1413 C C . PRO A 1 195 ? -26.974 -0.710 14.461 1.00 73.75 195 PRO A C 1
ATOM 1415 O O . PRO A 1 195 ? -26.670 0.376 14.955 1.00 73.75 195 PRO A O 1
ATOM 1418 N N . THR A 1 196 ? -28.159 -1.273 14.716 1.00 76.38 196 THR A N 1
ATOM 1419 C CA . THR A 1 196 ? -29.132 -0.639 15.619 1.00 76.38 196 THR A CA 1
ATOM 1420 C C . THR A 1 196 ? -28.529 -0.448 17.011 1.00 76.38 196 THR A C 1
ATOM 1422 O O . THR A 1 196 ? -28.069 -1.406 17.624 1.00 76.38 196 THR A O 1
ATOM 1425 N N . GLY A 1 197 ? -28.588 0.780 17.529 1.00 74.19 197 GLY A N 1
ATOM 1426 C CA . GLY A 1 197 ? -28.059 1.119 18.852 1.00 74.19 197 GLY A CA 1
ATOM 1427 C C . GLY A 1 197 ? -26.601 1.578 18.857 1.00 74.19 197 GLY A C 1
ATOM 1428 O O . GLY A 1 197 ? -26.104 1.888 19.934 1.00 74.19 197 GLY A O 1
ATOM 1429 N N . VAL A 1 198 ? -25.950 1.668 17.694 1.00 78.62 198 VAL A N 1
ATOM 1430 C CA . VAL A 1 198 ? -24.624 2.274 17.508 1.00 78.62 198 VAL A CA 1
ATOM 1431 C C . VAL A 1 198 ? -24.781 3.671 16.905 1.00 78.62 198 VAL A C 1
ATOM 1433 O O . VAL A 1 198 ? -25.538 3.848 15.953 1.00 78.62 198 VAL A O 1
ATOM 1436 N N . ASN A 1 199 ? -24.081 4.661 17.462 1.00 84.94 199 ASN A N 1
ATOM 1437 C CA . ASN A 1 199 ? -24.084 6.042 16.969 1.00 84.94 199 ASN A CA 1
ATOM 1438 C C . ASN A 1 199 ? -22.974 6.303 15.951 1.00 84.94 199 ASN A C 1
ATOM 1440 O O . ASN A 1 199 ? -23.207 6.993 14.960 1.00 84.94 199 ASN A O 1
ATOM 1444 N N . SER A 1 200 ? -21.776 5.780 16.207 1.00 86.19 200 SER A N 1
ATOM 1445 C CA . SER A 1 200 ? -20.628 5.913 15.315 1.00 86.19 200 SER A CA 1
ATOM 1446 C C . SER A 1 200 ? -19.640 4.772 15.523 1.00 86.19 200 SER A C 1
ATOM 1448 O O . SER A 1 200 ? -19.456 4.290 16.641 1.00 86.19 200 SER A O 1
ATOM 1450 N N . ILE A 1 201 ? -19.002 4.367 14.428 1.00 84.38 201 ILE A N 1
ATOM 1451 C CA . ILE A 1 201 ? -17.792 3.545 14.415 1.00 84.38 201 ILE A CA 1
ATOM 1452 C C . ILE A 1 201 ? -16.760 4.367 13.650 1.00 84.38 201 ILE A C 1
ATOM 1454 O O . ILE A 1 201 ? -17.005 4.735 12.498 1.00 84.38 201 ILE A O 1
ATOM 1458 N N . GLU A 1 202 ? -15.644 4.656 14.298 1.00 88.88 202 GLU A N 1
ATOM 1459 C CA . GLU A 1 202 ? -14.507 5.364 13.725 1.00 88.88 202 GLU A CA 1
ATOM 1460 C C . GLU A 1 202 ? -13.288 4.452 13.809 1.00 88.88 202 GLU A C 1
ATOM 1462 O O . GLU A 1 202 ? -13.053 3.808 14.832 1.00 88.88 202 GLU A O 1
ATOM 1467 N N . ILE A 1 203 ? -12.549 4.350 12.714 1.00 87.00 203 ILE A N 1
ATOM 1468 C CA . ILE A 1 203 ? -11.357 3.523 12.600 1.00 87.00 203 ILE A CA 1
ATOM 1469 C C . ILE A 1 203 ? -10.244 4.419 12.079 1.00 87.00 203 ILE A C 1
ATOM 1471 O O . ILE A 1 203 ? -10.390 5.018 11.017 1.00 87.00 203 ILE A O 1
ATOM 1475 N N . ARG A 1 204 ? -9.140 4.499 12.816 1.00 89.88 204 ARG A N 1
ATOM 1476 C CA . ARG A 1 204 ? -7.936 5.233 12.420 1.00 89.88 204 ARG A CA 1
ATOM 1477 C C . ARG A 1 204 ? -6.820 4.240 12.166 1.00 89.88 204 ARG A C 1
ATOM 1479 O O . ARG A 1 204 ? -6.590 3.341 12.980 1.00 89.88 204 ARG A O 1
ATOM 1486 N N . VAL A 1 205 ? -6.146 4.383 11.035 1.00 90.56 205 VAL A N 1
ATOM 1487 C CA . VAL A 1 205 ? -5.040 3.517 10.640 1.00 90.56 205 VAL A CA 1
ATOM 1488 C C . VAL A 1 205 ? -3.793 4.365 10.468 1.00 90.56 205 VAL A C 1
ATOM 1490 O O . VAL A 1 205 ? -3.691 5.154 9.532 1.00 90.56 205 VAL A O 1
ATOM 1493 N N . ASP A 1 206 ? -2.839 4.160 11.369 1.00 90.69 206 ASP A N 1
ATOM 1494 C CA . ASP A 1 206 ? -1.508 4.755 11.318 1.00 90.69 206 ASP A CA 1
ATOM 1495 C C . ASP A 1 206 ? -0.521 3.682 10.838 1.00 90.69 206 ASP A C 1
ATOM 1497 O O . ASP A 1 206 ? -0.126 2.756 11.563 1.00 90.69 206 ASP A O 1
ATOM 1501 N N . ALA A 1 207 ? -0.174 3.781 9.558 1.00 86.06 207 ALA A N 1
ATOM 1502 C CA . ALA A 1 207 ? 0.768 2.899 8.900 1.00 86.06 207 ALA A CA 1
ATOM 1503 C C . ALA A 1 207 ? 2.141 3.575 8.836 1.00 86.06 207 ALA A C 1
ATOM 1505 O O . ALA A 1 207 ? 2.479 4.252 7.868 1.00 86.06 207 ALA A O 1
ATOM 1506 N N . ASN A 1 208 ? 2.985 3.343 9.843 1.00 86.94 208 ASN A N 1
ATOM 1507 C CA . ASN A 1 208 ? 4.377 3.778 9.772 1.00 86.94 208 ASN A CA 1
ATOM 1508 C C . ASN A 1 208 ? 5.183 2.867 8.830 1.00 86.94 208 ASN A C 1
ATOM 1510 O O . ASN A 1 208 ? 5.728 1.834 9.229 1.00 86.94 208 ASN A O 1
ATOM 1514 N N . LEU A 1 209 ? 5.285 3.284 7.569 1.00 89.75 209 LEU A N 1
ATOM 1515 C CA . LEU A 1 209 ? 5.961 2.538 6.504 1.00 89.75 209 LEU A CA 1
ATOM 1516 C C . LEU A 1 209 ? 7.432 2.934 6.327 1.00 89.75 209 LEU A C 1
ATOM 1518 O O . LEU A 1 209 ? 8.091 2.441 5.415 1.00 89.75 209 LEU A O 1
ATOM 1522 N N . SER A 1 210 ? 7.988 3.768 7.212 1.00 89.75 210 SER A N 1
ATOM 1523 C CA . SER A 1 210 ? 9.345 4.318 7.057 1.00 89.75 210 SER A CA 1
ATOM 1524 C C . SER A 1 210 ? 10.454 3.261 7.015 1.00 89.75 210 SER A C 1
ATOM 1526 O O . SER A 1 210 ? 11.542 3.519 6.499 1.00 89.75 210 SER A O 1
ATOM 1528 N N . SER A 1 211 ? 10.180 2.068 7.551 1.00 90.94 211 SER A N 1
ATOM 1529 C CA . SER A 1 211 ? 11.101 0.929 7.540 1.00 90.94 211 SER A CA 1
ATOM 1530 C C . SER A 1 211 ? 10.929 -0.010 6.343 1.00 90.94 211 SER A C 1
ATOM 1532 O O . SER A 1 211 ? 11.777 -0.885 6.160 1.00 90.94 211 SER A O 1
ATOM 1534 N N . LEU A 1 212 ? 9.887 0.173 5.522 1.00 91.81 212 LEU A N 1
ATOM 1535 C CA . LEU A 1 212 ? 9.743 -0.548 4.261 1.00 91.81 212 LEU A CA 1
ATOM 1536 C C . LEU A 1 212 ? 10.702 -0.007 3.207 1.00 91.81 212 LEU A C 1
ATOM 1538 O O . LEU A 1 212 ? 10.853 1.202 3.011 1.00 91.81 212 LEU A O 1
ATOM 1542 N N . VAL A 1 213 ? 11.285 -0.948 2.479 1.00 94.56 213 VAL A N 1
ATOM 1543 C CA . VAL A 1 213 ? 12.009 -0.715 1.239 1.00 94.56 213 VAL A CA 1
ATOM 1544 C C . VAL A 1 213 ? 11.330 -1.545 0.159 1.00 94.56 213 VAL A C 1
ATOM 1546 O O . VAL A 1 213 ? 11.221 -2.763 0.287 1.00 94.56 213 VAL A O 1
ATOM 1549 N N . TYR A 1 214 ? 10.841 -0.891 -0.886 1.00 94.88 214 TYR A N 1
ATOM 1550 C CA . TYR A 1 214 ? 10.281 -1.560 -2.052 1.00 94.88 214 TYR A CA 1
ATOM 1551 C C . TYR A 1 214 ? 11.337 -1.607 -3.141 1.00 94.88 214 TYR A C 1
ATOM 1553 O O . TYR A 1 214 ? 11.875 -0.563 -3.503 1.00 94.88 214 TYR A O 1
ATOM 1561 N N . GLU A 1 215 ? 11.605 -2.792 -3.674 1.00 92.88 215 GLU A N 1
ATOM 1562 C CA . GLU A 1 215 ? 12.616 -2.991 -4.712 1.00 92.88 215 GLU A CA 1
ATOM 1563 C C . GLU A 1 215 ? 12.012 -3.715 -5.913 1.00 92.88 215 GLU A C 1
ATOM 1565 O O . GLU A 1 215 ? 11.211 -4.640 -5.759 1.00 92.88 215 GLU A O 1
ATOM 1570 N N . GLY A 1 216 ? 12.409 -3.315 -7.116 1.00 88.06 216 GLY A N 1
ATOM 1571 C CA . GLY A 1 216 ? 12.037 -4.001 -8.350 1.00 88.06 216 GLY A CA 1
ATOM 1572 C C . GLY A 1 216 ? 12.892 -3.543 -9.522 1.00 88.06 216 GLY A C 1
ATOM 1573 O O . GLY A 1 216 ? 13.471 -2.459 -9.504 1.00 88.06 216 GLY A O 1
ATOM 1574 N N . SER A 1 217 ? 13.012 -4.398 -10.532 1.00 84.06 217 SER A N 1
ATOM 1575 C CA . SER A 1 217 ? 13.829 -4.127 -11.716 1.00 84.06 217 SER A CA 1
ATOM 1576 C C . SER A 1 217 ? 13.026 -3.350 -12.753 1.00 84.06 217 SER A C 1
ATOM 1578 O O . SER A 1 217 ? 11.868 -3.674 -13.000 1.00 84.06 217 SER A O 1
ATOM 1580 N N . LEU A 1 218 ? 13.652 -2.363 -13.392 1.00 76.69 218 LEU A N 1
ATOM 1581 C CA . LEU A 1 218 ? 13.074 -1.585 -14.492 1.00 76.69 218 LEU A CA 1
ATOM 1582 C C . LEU A 1 218 ? 12.711 -2.412 -15.724 1.00 76.69 218 LEU A C 1
ATOM 1584 O O . LEU A 1 218 ? 12.002 -1.897 -16.585 1.00 76.69 218 LEU A O 1
ATOM 1588 N N . GLY A 1 219 ? 13.209 -3.650 -15.809 1.00 69.69 219 GLY A N 1
ATOM 1589 C CA . GLY A 1 219 ? 13.267 -4.398 -17.056 1.00 69.69 219 GLY A CA 1
ATOM 1590 C C . GLY A 1 219 ? 14.211 -3.686 -18.023 1.00 69.69 219 GLY A C 1
ATOM 1591 O O . GLY A 1 219 ? 14.061 -2.500 -18.322 1.00 69.69 219 GLY A O 1
ATOM 1592 N N . VAL A 1 220 ? 15.238 -4.372 -18.516 1.00 72.12 220 VAL A N 1
ATOM 1593 C CA . VAL A 1 220 ? 16.030 -3.772 -19.593 1.00 72.12 220 VAL A CA 1
ATOM 1594 C C . VAL A 1 220 ? 15.192 -3.891 -20.862 1.00 72.12 220 VAL A C 1
ATOM 1596 O O . VAL A 1 220 ? 14.732 -4.971 -21.204 1.00 72.12 220 VAL A O 1
ATOM 1599 N N . PHE A 1 221 ? 14.911 -2.789 -21.554 1.00 76.19 221 PHE A N 1
ATOM 1600 C CA . PHE A 1 221 ? 14.081 -2.860 -22.757 1.00 76.19 221 PHE A CA 1
ATOM 1601 C C . PHE A 1 221 ? 14.734 -3.785 -23.801 1.00 76.19 221 PHE A C 1
ATOM 1603 O O . PHE A 1 221 ? 15.836 -3.510 -24.276 1.00 76.19 221 PHE A O 1
ATOM 1610 N N . GLY A 1 222 ? 14.046 -4.876 -24.151 1.00 79.94 222 GLY A N 1
ATOM 1611 C CA . GLY A 1 222 ? 14.575 -5.943 -25.005 1.00 79.94 222 GLY A CA 1
ATOM 1612 C C . GLY A 1 222 ? 15.170 -7.149 -24.263 1.00 79.94 222 GLY A C 1
ATOM 1613 O O . GLY A 1 222 ? 15.599 -8.076 -24.944 1.00 79.94 222 GLY A O 1
ATOM 1614 N N . ASP A 1 223 ? 15.176 -7.154 -22.927 1.00 87.25 223 ASP A N 1
ATOM 1615 C CA . ASP A 1 223 ? 15.463 -8.313 -22.067 1.00 87.25 223 ASP A CA 1
ATOM 1616 C C . ASP A 1 223 ? 14.200 -9.177 -21.997 1.00 87.25 223 ASP A C 1
ATOM 1618 O O . ASP A 1 223 ? 13.242 -8.900 -21.273 1.00 87.25 223 ASP A O 1
ATOM 1622 N N . LEU A 1 224 ? 14.156 -10.166 -22.879 1.00 87.88 224 LEU A N 1
ATOM 1623 C CA . LEU A 1 224 ? 13.017 -11.041 -23.108 1.00 87.88 224 LEU A CA 1
ATOM 1624 C C . LEU A 1 224 ? 13.083 -12.307 -22.249 1.00 87.88 224 LEU A C 1
ATOM 1626 O O . LEU A 1 224 ? 12.067 -13.005 -22.145 1.00 87.88 224 LEU A O 1
ATOM 1630 N N . ASP A 1 225 ? 14.248 -12.639 -21.683 1.00 88.62 225 ASP A N 1
ATOM 1631 C CA . ASP A 1 225 ? 14.418 -13.779 -20.775 1.00 88.62 225 ASP A CA 1
ATOM 1632 C C . ASP A 1 225 ? 14.438 -13.402 -19.281 1.00 88.62 225 ASP A C 1
ATOM 1634 O O . ASP A 1 225 ? 14.238 -14.282 -18.432 1.00 88.62 225 ASP A O 1
ATOM 1638 N N . GLY A 1 226 ? 14.555 -12.109 -18.975 1.00 78.44 226 GLY A N 1
ATOM 1639 C CA . GLY A 1 226 ? 14.509 -11.526 -17.638 1.00 78.44 226 GLY A CA 1
ATOM 1640 C C . GLY A 1 226 ? 15.820 -11.651 -16.860 1.00 78.44 226 GLY A C 1
ATOM 1641 O O . GLY A 1 226 ? 15.784 -11.588 -15.624 1.00 78.44 226 GLY A O 1
ATOM 1642 N N . ASP A 1 227 ? 16.954 -11.894 -17.525 1.00 77.81 227 ASP A N 1
ATOM 1643 C CA . ASP A 1 227 ? 18.262 -12.050 -16.875 1.00 77.81 227 ASP A CA 1
ATOM 1644 C C . ASP A 1 227 ? 18.981 -10.722 -16.565 1.00 77.81 227 ASP A C 1
ATOM 1646 O O . ASP A 1 227 ? 20.026 -10.716 -15.897 1.00 77.81 227 ASP A O 1
ATOM 1650 N N . GLY A 1 228 ? 18.383 -9.597 -16.963 1.00 74.44 228 GLY A N 1
ATOM 1651 C CA . GLY A 1 228 ? 18.893 -8.245 -16.761 1.00 74.44 228 GLY A CA 1
ATOM 1652 C C . GLY A 1 228 ? 19.856 -7.775 -17.852 1.00 74.44 228 GLY A C 1
ATOM 1653 O O . GLY A 1 228 ? 20.461 -6.707 -17.703 1.00 74.44 228 GLY A O 1
ATOM 1654 N N . LEU A 1 229 ? 20.045 -8.540 -18.929 1.00 82.62 229 LEU A N 1
ATOM 1655 C CA . LEU A 1 229 ? 20.871 -8.188 -20.082 1.00 82.62 229 LEU A CA 1
ATOM 1656 C C . LEU A 1 229 ? 20.055 -8.293 -21.379 1.00 82.62 229 LEU A C 1
ATOM 1658 O O . LEU A 1 229 ? 18.995 -8.890 -21.423 1.00 82.62 229 LEU A O 1
ATOM 1662 N N . VAL A 1 230 ? 20.552 -7.677 -22.455 1.00 87.50 230 VAL A N 1
ATOM 1663 C CA . VAL A 1 230 ? 19.981 -7.824 -23.799 1.00 87.50 230 VAL A CA 1
ATOM 1664 C C . VAL A 1 230 ? 21.045 -8.443 -24.680 1.00 87.50 230 VAL A C 1
ATOM 1666 O O . VAL A 1 230 ? 22.017 -7.793 -25.086 1.00 87.50 230 VAL A O 1
ATOM 1669 N N . CYS A 1 231 ? 20.871 -9.730 -24.926 1.00 92.62 231 CYS A N 1
ATOM 1670 C CA . CYS A 1 231 ? 21.908 -10.625 -25.387 1.00 92.62 231 CYS A CA 1
ATOM 1671 C C . CYS A 1 231 ? 21.392 -11.637 -26.417 1.00 92.62 231 CYS A C 1
ATOM 1673 O O . CYS A 1 231 ? 20.286 -11.577 -26.959 1.00 92.62 231 CYS A O 1
ATOM 1675 N N . GLY A 1 232 ? 22.260 -12.597 -26.753 1.00 96.81 232 GLY A N 1
ATOM 1676 C CA . GLY A 1 232 ? 21.940 -13.667 -27.695 1.00 96.81 232 GLY A CA 1
ATOM 1677 C C . GLY A 1 232 ? 20.738 -14.520 -27.286 1.00 96.81 232 GLY A C 1
ATOM 1678 O O . GLY A 1 232 ? 20.073 -15.069 -28.167 1.00 96.81 232 GLY A O 1
ATOM 1679 N N . SER A 1 233 ? 20.454 -14.642 -25.989 1.00 95.94 233 SER A N 1
ATOM 1680 C CA . SER A 1 233 ? 19.279 -15.345 -25.476 1.00 95.94 233 SER A CA 1
ATOM 1681 C C . SER A 1 233 ? 17.989 -14.595 -25.810 1.00 95.94 233 SER A C 1
ATOM 1683 O O . SER A 1 233 ? 17.099 -15.198 -26.415 1.00 95.94 233 SER A O 1
ATOM 1685 N N . ASP A 1 234 ? 17.940 -13.283 -25.595 1.00 95.31 234 ASP A N 1
ATOM 1686 C CA . ASP A 1 234 ? 16.794 -12.437 -25.960 1.00 95.31 234 ASP A CA 1
ATOM 1687 C C . ASP A 1 234 ? 16.567 -12.412 -27.463 1.00 95.31 234 ASP A C 1
ATOM 1689 O O . ASP A 1 234 ? 15.455 -12.633 -27.946 1.00 95.31 234 ASP A O 1
ATOM 1693 N N . LEU A 1 235 ? 17.645 -12.267 -28.240 1.00 97.56 235 LEU A N 1
ATOM 1694 C CA . LEU A 1 235 ? 17.572 -12.386 -29.695 1.00 97.56 235 LEU A CA 1
ATOM 1695 C C . LEU A 1 235 ? 17.003 -13.743 -30.125 1.00 97.56 235 LEU A C 1
ATOM 1697 O O . LEU A 1 235 ? 16.261 -13.821 -31.104 1.00 97.56 235 LEU A O 1
ATOM 1701 N N . THR A 1 236 ? 17.332 -14.818 -29.408 1.00 97.94 236 THR A N 1
ATOM 1702 C CA . THR A 1 236 ? 16.782 -16.147 -29.698 1.00 97.94 236 THR A CA 1
ATOM 1703 C C . THR A 1 236 ? 15.279 -16.193 -29.421 1.00 97.94 236 THR A C 1
ATOM 1705 O O . THR A 1 236 ? 14.547 -16.776 -30.224 1.00 97.94 236 THR A O 1
ATOM 1708 N N . ILE A 1 237 ? 14.804 -15.552 -28.350 1.00 97.56 237 ILE A N 1
ATOM 1709 C CA . ILE A 1 237 ? 13.370 -15.433 -28.046 1.00 97.56 237 ILE A CA 1
ATOM 1710 C C . ILE A 1 237 ? 12.656 -14.608 -29.121 1.00 97.56 237 ILE A C 1
ATOM 1712 O O . ILE A 1 237 ? 11.643 -15.065 -29.654 1.00 97.56 237 ILE A O 1
ATOM 1716 N N . LEU A 1 238 ? 13.213 -13.458 -29.511 1.00 97.75 238 LEU A N 1
ATOM 1717 C CA . LEU A 1 238 ? 12.657 -12.610 -30.568 1.00 97.75 238 LEU A CA 1
ATOM 1718 C C . LEU A 1 238 ? 12.540 -13.374 -31.891 1.00 97.75 238 LEU A C 1
ATOM 1720 O O . LEU A 1 238 ? 11.469 -13.435 -32.496 1.00 97.75 238 LEU A O 1
ATOM 1724 N N . LEU A 1 239 ? 13.619 -14.027 -32.330 1.00 98.06 239 LEU A N 1
ATOM 1725 C CA . LEU A 1 239 ? 13.620 -14.795 -33.579 1.00 98.06 239 LEU A CA 1
ATOM 1726 C C . LEU A 1 239 ? 12.687 -16.014 -33.530 1.00 98.06 239 LEU A C 1
ATOM 1728 O O . LEU A 1 239 ? 12.161 -16.414 -34.570 1.00 98.06 239 LEU A O 1
ATOM 1732 N N . ALA A 1 240 ? 12.450 -16.596 -32.351 1.00 98.06 240 ALA A N 1
ATOM 1733 C CA . ALA A 1 240 ? 11.483 -17.680 -32.186 1.00 98.06 240 ALA A CA 1
ATOM 1734 C C . ALA A 1 240 ? 10.029 -17.219 -32.397 1.00 98.06 240 ALA A C 1
ATOM 1736 O O . ALA A 1 240 ? 9.185 -18.038 -32.762 1.00 98.06 240 ALA A O 1
ATOM 1737 N N . GLN A 1 241 ? 9.745 -15.928 -32.206 1.00 97.94 241 GLN A N 1
ATOM 1738 C CA . GLN A 1 241 ? 8.421 -15.323 -32.379 1.00 97.94 241 GLN A CA 1
ATOM 1739 C C . GLN A 1 241 ? 8.261 -14.595 -33.728 1.00 97.94 241 GLN A C 1
ATOM 1741 O O . GLN A 1 241 ? 7.212 -14.004 -33.992 1.00 97.94 241 GLN A O 1
ATOM 1746 N N . TRP A 1 242 ? 9.262 -14.659 -34.613 1.00 98.00 242 TRP A N 1
ATOM 1747 C CA . TRP A 1 242 ? 9.298 -13.894 -35.861 1.00 98.00 242 TRP A CA 1
ATOM 1748 C C . TRP A 1 242 ? 8.053 -14.080 -36.743 1.00 98.00 242 TRP A C 1
ATOM 1750 O O . TRP A 1 242 ? 7.682 -15.198 -37.112 1.00 98.00 242 TRP A O 1
ATOM 1760 N N . GLY A 1 243 ? 7.446 -12.967 -37.152 1.00 97.12 243 GLY A N 1
ATOM 1761 C CA . GLY A 1 243 ? 6.249 -12.921 -37.991 1.00 97.12 243 GLY A CA 1
ATOM 1762 C C . GLY A 1 243 ? 4.957 -13.324 -37.274 1.00 97.12 243 GLY A C 1
ATOM 1763 O O . GLY A 1 243 ? 3.952 -13.574 -37.943 1.00 97.12 243 GLY A O 1
ATOM 1764 N N . SER A 1 244 ? 4.972 -13.417 -35.944 1.00 95.56 244 SER A N 1
ATOM 1765 C CA . SER A 1 244 ? 3.802 -13.710 -35.114 1.00 95.56 244 SER A CA 1
ATOM 1766 C C . SER A 1 244 ? 3.605 -12.644 -34.037 1.00 95.56 244 SER A C 1
ATOM 1768 O O . SER A 1 244 ? 4.480 -11.815 -33.822 1.00 95.56 244 SER A O 1
ATOM 1770 N N . THR A 1 245 ? 2.447 -12.648 -33.380 1.00 92.75 245 THR A N 1
ATOM 1771 C CA . THR A 1 245 ? 2.216 -11.872 -32.153 1.00 92.75 245 THR A CA 1
ATOM 1772 C C . THR A 1 245 ? 2.996 -12.500 -30.999 1.00 92.75 245 THR A C 1
ATOM 1774 O O . THR A 1 245 ? 3.040 -13.732 -30.911 1.00 92.75 245 THR A O 1
ATOM 1777 N N . GLY A 1 246 ? 3.497 -11.712 -30.055 1.00 89.50 246 GLY A N 1
ATOM 1778 C CA . GLY A 1 246 ? 4.125 -12.266 -28.858 1.00 89.50 246 GLY A CA 1
ATOM 1779 C C . GLY A 1 246 ? 4.768 -11.209 -27.976 1.00 89.50 246 GLY A C 1
ATOM 1780 O O . GLY A 1 246 ? 4.607 -10.020 -28.216 1.00 89.50 246 GLY A O 1
ATOM 1781 N N . SER A 1 247 ? 5.489 -11.658 -26.950 1.00 87.38 247 SER A N 1
ATOM 1782 C CA . SER A 1 247 ? 6.194 -10.777 -26.014 1.00 87.38 247 SER A CA 1
ATOM 1783 C C . SER A 1 247 ? 7.367 -10.020 -26.643 1.00 87.38 247 SER A C 1
ATOM 1785 O O . SER A 1 247 ? 7.844 -9.063 -26.055 1.00 87.38 247 SER A O 1
ATOM 1787 N N . ALA A 1 248 ? 7.846 -10.441 -27.817 1.00 93.62 248 ALA A N 1
ATOM 1788 C CA . ALA A 1 248 ? 8.931 -9.775 -28.533 1.00 93.62 248 ALA A CA 1
ATOM 1789 C C . ALA A 1 248 ? 8.451 -8.712 -29.544 1.00 93.62 248 ALA A C 1
ATOM 1791 O O . ALA A 1 248 ? 9.244 -8.278 -30.378 1.00 93.62 248 ALA A O 1
ATOM 1792 N N . ASP A 1 249 ? 7.166 -8.340 -29.509 1.00 94.19 249 ASP A N 1
ATOM 1793 C CA . ASP A 1 249 ? 6.586 -7.207 -30.247 1.00 94.19 249 ASP A CA 1
ATOM 1794 C C . ASP A 1 249 ? 6.866 -5.931 -29.440 1.00 94.19 249 ASP A C 1
ATOM 1796 O O . ASP A 1 249 ? 6.072 -5.498 -28.606 1.00 94.19 249 ASP A O 1
ATOM 1800 N N . LEU A 1 250 ? 8.084 -5.422 -29.604 1.00 85.56 250 LEU A N 1
ATOM 1801 C CA . LEU A 1 250 ? 8.664 -4.331 -28.828 1.00 85.56 250 LEU A CA 1
ATOM 1802 C C . LEU A 1 250 ? 8.200 -2.954 -29.314 1.00 85.56 250 LEU A C 1
ATOM 1804 O O . LEU A 1 250 ? 8.341 -1.977 -28.574 1.00 85.56 250 LEU A O 1
ATOM 1808 N N . ASP A 1 251 ? 7.704 -2.842 -30.550 1.00 84.88 251 ASP A N 1
ATOM 1809 C CA . ASP A 1 251 ? 7.116 -1.602 -31.073 1.00 84.88 251 ASP A CA 1
ATOM 1810 C C . ASP A 1 251 ? 5.576 -1.560 -31.009 1.00 84.88 251 ASP A C 1
ATOM 1812 O O . ASP A 1 251 ? 4.984 -0.484 -31.168 1.00 84.88 251 ASP A O 1
ATOM 1816 N N . GLY A 1 252 ? 4.943 -2.691 -30.679 1.00 87.38 252 GLY A N 1
ATOM 1817 C CA . GLY A 1 252 ? 3.515 -2.809 -30.406 1.00 87.38 252 GLY A CA 1
ATOM 1818 C C . GLY A 1 252 ? 2.639 -2.769 -31.658 1.00 87.38 252 GLY A C 1
ATOM 1819 O O . GLY A 1 252 ? 1.455 -2.416 -31.558 1.00 87.38 252 GLY A O 1
ATOM 1820 N N . ASP A 1 253 ? 3.186 -3.076 -32.840 1.00 89.06 253 ASP A N 1
ATOM 1821 C CA . ASP A 1 253 ? 2.443 -3.064 -34.107 1.00 89.06 253 ASP A CA 1
ATOM 1822 C C . ASP A 1 253 ? 1.583 -4.324 -34.342 1.00 89.06 253 ASP A C 1
ATOM 1824 O O . ASP A 1 253 ? 0.750 -4.366 -35.264 1.00 89.06 253 ASP A O 1
ATOM 1828 N N . GLY A 1 254 ? 1.724 -5.319 -33.465 1.00 93.19 254 GLY A N 1
ATOM 1829 C CA . GLY A 1 254 ? 1.034 -6.601 -33.499 1.00 93.19 254 GLY A CA 1
ATOM 1830 C C . GLY A 1 254 ? 1.855 -7.739 -34.110 1.00 93.19 254 GLY A C 1
ATOM 1831 O O . GLY A 1 254 ? 1.334 -8.860 -34.183 1.00 93.19 254 GLY A O 1
ATOM 1832 N N . PHE A 1 255 ? 3.089 -7.507 -34.575 1.00 96.44 255 PHE A N 1
ATOM 1833 C CA . PHE A 1 255 ? 3.927 -8.526 -35.211 1.00 96.44 255 PHE A CA 1
ATOM 1834 C C . PHE A 1 255 ? 5.423 -8.359 -34.918 1.00 96.44 255 PHE A C 1
ATOM 1836 O O . PHE A 1 255 ? 6.050 -7.401 -35.345 1.00 96.44 255 PHE A O 1
ATOM 1843 N N . VAL A 1 256 ? 6.058 -9.420 -34.410 1.00 97.19 256 VAL A N 1
ATOM 1844 C CA . VAL A 1 256 ? 7.520 -9.451 -34.241 1.00 97.19 256 VAL A CA 1
ATOM 1845 C C . VAL A 1 256 ? 8.229 -9.435 -35.596 1.00 97.19 256 VAL A C 1
ATOM 1847 O O . VAL A 1 256 ? 8.156 -10.399 -36.372 1.00 97.19 256 VAL A O 1
ATOM 1850 N N . SER A 1 257 ? 8.938 -8.356 -35.901 1.00 97.81 257 SER A N 1
ATOM 1851 C CA . SER A 1 257 ? 9.575 -8.140 -37.191 1.00 97.81 257 SER A CA 1
ATOM 1852 C C . SER A 1 257 ? 10.858 -7.290 -37.109 1.00 97.81 257 SER A C 1
ATOM 1854 O O . SER A 1 257 ? 11.590 -7.274 -36.118 1.00 97.81 257 SER A O 1
ATOM 1856 N N . GLY A 1 258 ? 11.238 -6.672 -38.232 1.00 97.81 258 GLY A N 1
ATOM 1857 C CA . GLY A 1 258 ? 12.494 -5.923 -38.371 1.00 97.81 258 GLY A CA 1
ATOM 1858 C C . GLY A 1 258 ? 12.651 -4.729 -37.415 1.00 97.81 258 GLY A C 1
ATOM 1859 O O . GLY A 1 258 ? 13.763 -4.530 -36.911 1.00 97.81 258 GLY A O 1
ATOM 1860 N N . PRO A 1 259 ? 11.600 -3.925 -37.173 1.00 95.56 259 PRO A N 1
ATOM 1861 C CA . PRO A 1 259 ? 11.599 -2.883 -36.151 1.00 95.56 259 PRO A CA 1
ATOM 1862 C C . PRO A 1 259 ? 11.913 -3.407 -34.746 1.00 95.56 259 PRO A C 1
ATOM 1864 O O . PRO A 1 259 ? 12.824 -2.867 -34.121 1.00 95.56 259 PRO A O 1
ATOM 1867 N N . ASP A 1 260 ? 11.302 -4.508 -34.302 1.00 96.19 260 ASP A N 1
ATOM 1868 C CA . ASP A 1 260 ? 11.571 -5.096 -32.978 1.00 96.19 260 ASP A CA 1
ATOM 1869 C C . ASP A 1 260 ? 13.014 -5.560 -32.838 1.00 96.19 260 ASP A C 1
ATOM 1871 O O . ASP A 1 260 ? 13.678 -5.284 -31.842 1.00 96.19 260 ASP A O 1
ATOM 1875 N N . LEU A 1 261 ? 13.555 -6.205 -33.877 1.00 97.31 261 LEU A N 1
ATOM 1876 C CA . LEU A 1 261 ? 14.969 -6.576 -33.900 1.00 97.31 261 LEU A CA 1
ATOM 1877 C C . LEU A 1 261 ? 15.878 -5.347 -33.794 1.00 97.31 261 LEU A C 1
ATOM 1879 O O . LEU A 1 261 ? 16.918 -5.398 -33.143 1.00 97.31 261 LEU A O 1
ATOM 1883 N N . THR A 1 262 ? 15.501 -4.241 -34.436 1.00 95.31 262 THR A N 1
ATOM 1884 C CA . THR A 1 262 ? 16.262 -2.988 -34.356 1.00 95.31 262 THR A CA 1
ATOM 1885 C C . THR A 1 262 ? 16.203 -2.412 -32.942 1.00 95.31 262 THR A C 1
ATOM 1887 O O . THR A 1 262 ? 17.234 -1.987 -32.425 1.00 95.31 262 THR A O 1
ATOM 1890 N N . SER A 1 263 ? 15.029 -2.453 -32.312 1.00 85.88 263 SER A N 1
ATOM 1891 C CA . SER A 1 263 ? 14.794 -2.063 -30.921 1.00 85.88 263 SER A CA 1
ATOM 1892 C C . SER A 1 263 ? 15.621 -2.899 -29.937 1.00 85.88 263 SER A C 1
ATOM 1894 O O . SER A 1 263 ? 16.313 -2.330 -29.093 1.00 85.88 263 SER A O 1
ATOM 1896 N N . LEU A 1 264 ? 15.650 -4.224 -30.099 1.00 91.06 264 LEU A N 1
ATOM 1897 C CA . LEU A 1 264 ? 16.456 -5.129 -29.274 1.00 91.06 264 LEU A CA 1
ATOM 1898 C C . LEU A 1 264 ? 17.958 -4.862 -29.454 1.00 91.06 264 LEU A C 1
ATOM 1900 O O . LEU A 1 264 ? 18.679 -4.644 -28.486 1.00 91.06 264 LEU A O 1
ATOM 1904 N N . LEU A 1 265 ? 18.444 -4.798 -30.699 1.00 93.94 265 LEU A N 1
ATOM 1905 C CA . LEU A 1 265 ? 19.867 -4.558 -30.980 1.00 93.94 265 LEU A CA 1
ATOM 1906 C C . LEU A 1 265 ? 20.342 -3.163 -30.554 1.00 93.94 265 LEU A C 1
ATOM 1908 O O . LEU A 1 265 ? 21.526 -2.983 -30.271 1.00 93.94 265 LEU A O 1
ATOM 1912 N N . ALA A 1 266 ? 19.448 -2.173 -30.506 1.00 85.75 266 ALA A N 1
ATOM 1913 C CA . ALA A 1 266 ? 19.769 -0.849 -29.981 1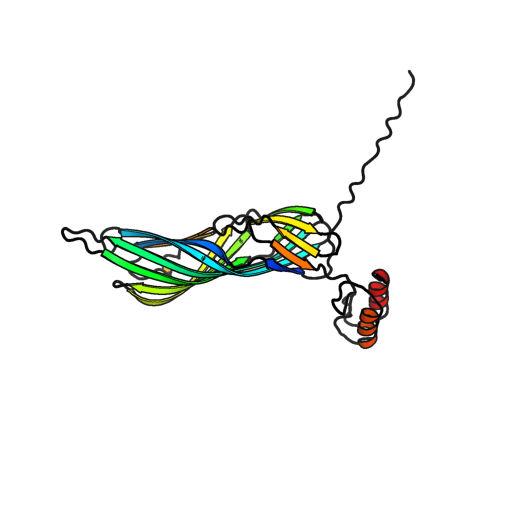.00 85.75 266 ALA A CA 1
ATOM 1914 C C . ALA A 1 266 ? 20.083 -0.871 -28.475 1.00 85.75 266 ALA A C 1
ATOM 1916 O O . ALA A 1 266 ? 20.791 0.018 -28.002 1.00 85.75 266 ALA A O 1
ATOM 1917 N N . ASN A 1 267 ? 19.602 -1.886 -27.753 1.00 83.56 267 ASN A N 1
ATOM 1918 C CA . ASN A 1 267 ? 19.782 -2.052 -26.311 1.00 83.56 267 ASN A CA 1
ATOM 1919 C C . ASN A 1 267 ? 20.775 -3.170 -25.954 1.00 83.56 267 ASN A C 1
ATOM 1921 O O . ASN A 1 267 ? 20.918 -3.513 -24.788 1.00 83.56 267 ASN A O 1
ATOM 1925 N N . TRP A 1 268 ? 21.496 -3.701 -26.947 1.00 90.25 268 TRP A N 1
ATOM 1926 C CA . TRP A 1 268 ? 22.445 -4.801 -26.790 1.00 90.25 268 TRP A CA 1
ATOM 1927 C C . TRP A 1 268 ? 23.533 -4.504 -25.743 1.00 90.25 268 TRP A C 1
ATOM 1929 O O . TRP A 1 268 ? 24.233 -3.490 -25.843 1.00 90.25 268 TRP A O 1
ATOM 1939 N N . SER A 1 269 ? 23.702 -5.396 -24.760 1.00 79.62 269 SER A N 1
ATOM 1940 C CA . SER A 1 269 ? 24.560 -5.165 -23.582 1.00 79.62 269 SER A CA 1
ATOM 1941 C C . SER A 1 269 ? 25.656 -6.218 -23.352 1.00 79.62 269 SER A C 1
ATOM 1943 O O . SER A 1 269 ? 26.388 -6.151 -22.359 1.00 79.62 269 SER A O 1
ATOM 1945 N N . CYS A 1 270 ? 25.841 -7.125 -24.313 1.00 78.12 270 CYS A N 1
ATOM 1946 C CA . CYS A 1 270 ? 26.972 -8.050 -24.427 1.00 78.12 270 CYS A CA 1
ATOM 1947 C C . CYS A 1 270 ? 27.430 -8.168 -25.902 1.00 78.12 270 CYS A C 1
ATOM 1949 O O . CYS A 1 270 ? 27.772 -9.267 -26.382 1.00 78.12 270 CYS A O 1
#

Radius of gyration: 26.28 Å; chains: 1; bounding box: 69×66×79 Å

Sequence (270 aa):
MISGRFLLVAFLASTASIAGAEDVNLVATPISIPVATEMTLDVPIFGSSTASDQASALVSSSNFVIEPNGSSVTFKDHLIIAENAQINLDFFCGGIFGCLETLDVTISSLTIELASVYTVPVSASGTWSIPDALYNLDITYQYVGNLVGSGSSQTFASDVASLSGTLTEDGSSTLIISNLDLDEVEVAVTPDSLPTGVNSIEIRVDANLSSLVYEGSLGVFGDLDGDGLVCGSDLTILLAQWGSTGSADLDGDGFVSGPDLTSLLANWSC